Protein AF-A0A0A3W8P9-F1 (afdb_monomer)

Nearest PDB structures (foldseek):
  8oo7-assembly1_D  TM=2.409E-01  e=1.577E-02  Thermochaetoides thermophila
  5d8e-assembly1_D  TM=5.565E-01  e=3.368E+00  Homo sapiens
  8etu-assembly1_U  TM=2.591E-01  e=8.897E-02  Saccharomyces cerevisiae S288C
  4bb2-assembly1_A  TM=4.548E-01  e=3.568E+00  Homo sapiens
  5n9d-assembly1_A  TM=1.830E-01  e=2.987E-01  Drosophila melanogaster

Mean predicted aligned error: 12.48 Å

Radius of gyration: 24.6 Å; Cα contacts (8 Å, |Δi|>4): 513; chains: 1; bounding box: 68×41×66 Å

Foldseek 3Di:
DPVLVLLLQFWAFAFPCVPLVVVVLVVQLVVQLVVVLVCVVVVNNHVHSVVCSVVSSVCSSVVSQVVQQDPQFRGHDDLVCSCPTGDVLVNVLSVVVQKDKFKWFFADKDWDDPDPVGDTWIWTFIDTPPDPDTDIATGDQQSQQCLDPDLAREAEDDDPVAHGFIKMFIARPRRRYTSYMATDDPLQADPQLQQLPPPPDRSYGYGPYGHHPVVSQLVQWDWWKWADDPPDPWIWIWTAGLQGDIDTHIPNGHPVVSVCVSCVVFFQPVQVVVCVVDVPDRMTTGGDNPPPPVVVVVLVVVLVVLVVCCVVVVDVVSVVVSVVSVVVVVVVSVSSNDDSDDDDPPPPPD

Sequence (350 aa):
MNIKKQIFAYAPQPIIHPWKALAFILMCSVLVFMIGSLLAWQGILFQSFETSWRYLLVSSPFLVIALFGDKAQRLKFPVLLQKYLIDPKLAMDLKEQALRSSDAIILDYRHIRAHWWQGKQQQLLLKLHEHEDAKWFNIDLNQVFNNTVFLTSLHVKLNQAIIGQHIWVHYLARSRTIVQLYAQDHFDDFHQMKDYFSMPYTGHLVFHQIPTQLMLDIPYLSEIQAIREQDQKGYLLKLKTSYGKTYSISSLARHFDKLELALSGLIDFIAYRNFKQHPEIQQARISKQHPKRIPRLLLGLTIFGTLVAAILFQDWIFFYLGFVLIYLLIRNIRHYKTSPFIEDADLHSI

pLDDT: mean 73.56, std 12.72, range [26.98, 94.19]

Solvent-accessible surface area (backbone atoms only — not comparable to full-atom values): 19323 Å² total; per-residue (Å²): 122,65,64,70,60,52,49,61,67,18,44,76,66,64,71,73,40,64,68,61,53,49,54,49,50,52,53,50,16,52,50,48,31,53,52,50,50,54,38,18,69,69,52,75,75,34,95,51,47,91,82,39,50,68,56,41,61,62,43,19,49,54,53,46,48,59,74,29,45,30,99,88,69,60,52,57,76,59,79,86,58,37,68,79,30,37,49,66,49,46,45,46,26,67,72,69,60,41,67,44,74,47,53,30,34,30,71,44,74,51,75,46,60,94,44,92,92,51,68,76,39,41,33,40,29,32,35,37,78,93,38,96,63,67,43,77,27,39,40,39,54,54,48,46,45,56,76,52,96,52,77,46,43,40,37,55,51,94,52,78,71,37,44,74,39,53,26,41,38,34,30,27,68,80,54,30,34,40,34,39,72,29,23,59,79,56,78,51,58,31,72,78,40,56,49,72,66,78,46,91,84,70,37,53,42,65,33,58,44,69,53,34,57,66,64,76,38,57,88,43,53,66,44,35,31,43,33,52,46,92,89,51,100,51,33,31,40,40,39,29,32,52,52,68,55,74,46,81,33,51,62,79,25,45,47,37,69,35,46,54,58,66,40,50,89,49,38,30,62,67,54,43,50,52,44,72,73,35,82,86,52,53,64,44,75,21,39,45,85,56,88,66,50,56,64,51,48,52,50,50,50,48,37,50,51,29,46,53,47,17,67,76,66,73,38,66,68,33,45,52,52,26,52,51,51,52,51,51,50,54,51,50,57,51,50,52,48,37,70,93,64,90,76,65,86,74,77,75,78,120

Secondary structure (DSSP, 8-state):
--HHHHHHHHS----S-HHHHHHHHHHHHHHHHHHHHHHHHTTSS-S-HHHHHHHHHHHHHHHHHHHHEETTTEE---HHHHTTTS-HHHHHHHHHT-EEEEEEEEEEEEEE-SSTTSPPEEEEEEEETT-SS-EEEEE-HHHHH---SSS-EEEE--SGGGTT-EEEEEEETTTTEEEEEEE---TTB-GGGGGGGS-SSSSEEEESSPPBHHHHHGGGEEEEEEEE-SSSSSEEEEEEETTS-EEEEETTSBTHHHHHHHHTTTB-HHHHHHHHH-TT-SEEE-B-S-TTHHHHHHHHHHHHHHHHHHHHH--HHHHHHHHHHHHHHHHHHHHHHS-SS---TTTT--

Structure (mmCIF, N/CA/C/O backbone):
data_AF-A0A0A3W8P9-F1
#
_entry.id   AF-A0A0A3W8P9-F1
#
loop_
_atom_site.group_PDB
_atom_site.id
_atom_site.type_symbol
_atom_site.label_atom_id
_atom_site.label_alt_id
_atom_site.label_comp_id
_atom_site.label_asym_id
_atom_site.label_entity_id
_atom_site.label_seq_id
_atom_site.pdbx_PDB_ins_code
_atom_site.Cartn_x
_atom_site.Cartn_y
_atom_site.Cartn_z
_atom_site.occupancy
_atom_site.B_iso_or_equiv
_atom_site.auth_seq_id
_atom_site.auth_comp_id
_atom_site.auth_asym_id
_atom_site.auth_atom_id
_atom_site.pdbx_PDB_model_num
ATOM 1 N N . MET A 1 1 ? -1.273 16.490 -3.106 1.00 47.31 1 MET A N 1
ATOM 2 C CA . MET A 1 1 ? -0.291 16.083 -4.147 1.00 47.31 1 MET A CA 1
ATOM 3 C C . MET A 1 1 ? -0.995 16.192 -5.496 1.00 47.31 1 MET A C 1
ATOM 5 O O . MET A 1 1 ? -2.203 16.049 -5.507 1.00 47.31 1 MET A O 1
ATOM 9 N N . ASN A 1 2 ? -0.323 16.510 -6.610 1.00 60.97 2 ASN A N 1
ATOM 10 C CA . ASN A 1 2 ? -1.020 16.597 -7.905 1.00 60.97 2 ASN A CA 1
ATOM 11 C C . ASN A 1 2 ? -1.530 15.195 -8.288 1.00 60.97 2 ASN A C 1
ATOM 13 O O . ASN A 1 2 ? -0.707 14.284 -8.379 1.00 60.97 2 ASN A O 1
ATOM 17 N N . ILE A 1 3 ? -2.840 15.033 -8.506 1.00 63.09 3 ILE A N 1
ATOM 18 C CA . ILE A 1 3 ? -3.511 13.769 -8.870 1.00 63.09 3 ILE A CA 1
ATOM 19 C C . ILE A 1 3 ? -2.774 13.063 -10.020 1.00 63.09 3 ILE A C 1
ATOM 21 O O . ILE A 1 3 ? -2.587 11.850 -9.997 1.00 63.09 3 ILE A O 1
ATOM 25 N N . LYS A 1 4 ? -2.207 13.825 -10.969 1.00 62.47 4 LYS A N 1
ATOM 26 C CA . LYS A 1 4 ? -1.376 13.284 -12.061 1.00 62.47 4 LYS A CA 1
ATOM 27 C C . LYS A 1 4 ? -0.180 12.464 -11.568 1.00 62.47 4 LYS A C 1
ATOM 29 O O . LYS A 1 4 ? 0.141 11.441 -12.161 1.00 62.47 4 LYS A O 1
ATOM 34 N N . LYS A 1 5 ? 0.485 12.896 -10.491 1.00 63.16 5 LYS A N 1
ATOM 35 C CA . LYS A 1 5 ? 1.620 12.170 -9.895 1.00 63.16 5 LYS A CA 1
ATOM 36 C C . LYS A 1 5 ? 1.170 10.893 -9.184 1.00 63.16 5 LYS A C 1
ATOM 38 O O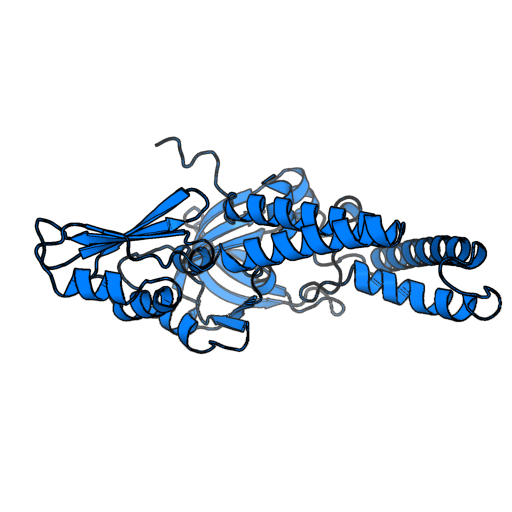 . LYS A 1 5 ? 1.915 9.925 -9.217 1.00 63.16 5 LYS A O 1
ATOM 43 N N . GLN A 1 6 ? -0.016 10.894 -8.571 1.00 62.62 6 GLN A N 1
ATOM 44 C CA . GLN A 1 6 ? -0.601 9.710 -7.932 1.00 62.62 6 GLN A CA 1
ATOM 45 C C . GLN A 1 6 ? -1.003 8.674 -8.981 1.00 62.62 6 GLN A C 1
ATOM 47 O O . GLN A 1 6 ? -0.485 7.566 -8.959 1.00 62.62 6 GLN A O 1
ATOM 52 N N . ILE A 1 7 ? -1.802 9.056 -9.982 1.00 62.28 7 ILE A N 1
ATOM 53 C CA . ILE A 1 7 ? -2.211 8.140 -11.059 1.00 62.28 7 ILE A CA 1
ATOM 54 C C . ILE A 1 7 ? -0.985 7.518 -11.746 1.00 62.28 7 ILE A C 1
ATOM 56 O O . ILE A 1 7 ? -0.933 6.315 -11.986 1.00 62.28 7 ILE A O 1
ATOM 60 N N . PHE A 1 8 ? 0.043 8.326 -12.001 1.00 62.12 8 PHE A N 1
ATOM 61 C CA . PHE A 1 8 ? 1.304 7.857 -12.566 1.00 62.12 8 PHE A CA 1
ATOM 62 C C . PHE A 1 8 ? 2.092 6.911 -11.648 1.00 62.12 8 PHE A C 1
ATOM 64 O O . PHE A 1 8 ? 2.804 6.024 -12.121 1.00 62.12 8 PHE A O 1
ATOM 71 N N . ALA A 1 9 ? 2.029 7.122 -10.334 1.00 60.91 9 ALA A N 1
ATOM 72 C CA . ALA A 1 9 ? 2.703 6.257 -9.382 1.00 60.91 9 ALA A CA 1
ATOM 73 C C . ALA A 1 9 ? 2.093 4.849 -9.391 1.00 60.91 9 ALA A C 1
ATOM 75 O O . ALA A 1 9 ? 2.871 3.895 -9.356 1.00 60.91 9 ALA A O 1
ATOM 76 N N . TYR A 1 10 ? 0.762 4.746 -9.513 1.00 58.06 10 TYR A N 1
ATOM 77 C CA . TYR A 1 10 ? 0.018 3.501 -9.288 1.00 58.06 10 TYR A CA 1
ATOM 78 C C . TYR A 1 10 ? -0.439 2.751 -10.542 1.00 58.06 10 TYR A C 1
ATOM 80 O O . TYR A 1 10 ? -0.758 1.570 -10.447 1.00 58.06 10 TYR A O 1
ATOM 88 N N . ALA A 1 11 ? -0.495 3.392 -11.712 1.00 61.09 11 ALA A N 1
ATOM 89 C CA . ALA A 1 11 ? -0.947 2.707 -12.920 1.00 61.09 11 ALA A CA 1
ATOM 90 C C . ALA A 1 11 ? 0.125 1.724 -13.444 1.00 61.09 11 ALA A C 1
ATOM 92 O O . ALA A 1 11 ? 1.247 2.165 -13.725 1.00 61.09 11 ALA A O 1
ATOM 93 N N . PRO A 1 12 ? -0.194 0.428 -13.656 1.00 59.34 12 PRO A N 1
ATOM 94 C CA . PRO A 1 12 ? 0.659 -0.485 -14.407 1.00 59.34 12 PRO A CA 1
ATOM 95 C C . PRO A 1 12 ? 0.911 0.027 -15.827 1.00 59.34 12 PRO A C 1
ATOM 97 O O . PRO A 1 12 ? -0.021 0.399 -16.536 1.00 59.34 12 PRO A O 1
ATOM 100 N N . GLN A 1 13 ? 2.172 0.023 -16.259 1.00 64.44 13 GLN A N 1
ATOM 101 C CA . GLN A 1 13 ? 2.595 0.555 -17.558 1.00 64.44 13 GLN A CA 1
ATOM 102 C C . GLN A 1 13 ? 3.246 -0.527 -18.423 1.00 64.44 13 GLN A C 1
ATOM 104 O O . GLN A 1 13 ? 4.470 -0.560 -18.571 1.00 64.44 13 GLN A O 1
ATOM 109 N N . PRO A 1 14 ? 2.457 -1.450 -18.996 1.00 62.50 14 PRO A N 1
ATOM 110 C CA . PRO A 1 14 ? 3.012 -2.478 -19.858 1.00 62.50 14 PRO A CA 1
ATOM 111 C C . PRO A 1 14 ? 3.614 -1.838 -21.117 1.00 62.50 14 PRO A C 1
ATOM 113 O O . PRO A 1 14 ? 2.939 -1.128 -21.863 1.00 62.50 14 PRO A O 1
ATOM 116 N N . ILE A 1 15 ? 4.897 -2.108 -21.363 1.00 63.94 15 ILE A N 1
ATOM 117 C CA . ILE A 1 15 ? 5.590 -1.661 -22.576 1.00 63.94 15 ILE A CA 1
ATOM 118 C C . ILE A 1 15 ? 5.040 -2.450 -23.763 1.00 63.94 15 ILE A C 1
ATOM 120 O O . ILE A 1 15 ? 5.201 -3.674 -23.836 1.00 63.94 15 ILE A O 1
ATOM 124 N N . ILE A 1 16 ? 4.419 -1.750 -24.709 1.00 65.69 16 ILE A N 1
ATOM 125 C CA . ILE A 1 16 ? 3.865 -2.363 -25.926 1.00 65.69 16 ILE A CA 1
ATOM 126 C C . ILE A 1 16 ? 4.924 -2.461 -27.025 1.00 65.69 16 ILE A C 1
ATOM 128 O O . ILE A 1 16 ? 4.938 -3.416 -27.796 1.00 65.69 16 ILE A O 1
ATOM 132 N N . HIS A 1 17 ? 5.854 -1.504 -27.071 1.00 71.06 17 HIS A N 1
ATOM 133 C CA . HIS A 1 17 ? 6.870 -1.413 -28.118 1.00 71.06 17 HIS A CA 1
ATOM 134 C C . HIS A 1 17 ? 8.284 -1.656 -27.560 1.00 71.06 17 HIS A C 1
ATOM 136 O O . HIS A 1 17 ? 9.005 -0.690 -27.291 1.00 71.06 17 HIS A O 1
ATOM 142 N N . PRO A 1 18 ? 8.719 -2.923 -27.404 1.00 70.06 18 PRO A N 1
ATOM 143 C CA . PRO A 1 18 ? 10.019 -3.249 -26.813 1.00 70.06 18 PRO A CA 1
ATOM 144 C C . PRO A 1 18 ? 11.192 -2.662 -27.611 1.00 70.06 18 PRO A C 1
ATOM 146 O O . PRO A 1 18 ? 12.159 -2.197 -27.019 1.00 70.06 18 PRO A O 1
ATOM 149 N N . TRP A 1 19 ? 11.080 -2.585 -28.940 1.00 74.50 19 TRP A N 1
ATOM 150 C CA . TRP A 1 19 ? 12.116 -2.011 -29.806 1.00 74.50 19 TRP A CA 1
ATOM 151 C C . TRP A 1 19 ? 12.308 -0.505 -29.607 1.00 74.50 19 TRP A C 1
ATOM 153 O O . TRP A 1 19 ? 13.438 -0.024 -29.574 1.00 74.50 19 TRP A O 1
ATOM 163 N N . LYS A 1 20 ? 11.215 0.243 -29.407 1.00 76.44 20 LYS A N 1
ATOM 164 C CA . LYS A 1 20 ? 11.286 1.678 -29.090 1.00 76.44 20 LYS A CA 1
ATOM 165 C C . LYS A 1 20 ? 11.880 1.903 -27.698 1.00 76.44 20 LYS A C 1
ATOM 167 O O . LYS A 1 20 ? 12.681 2.814 -27.519 1.00 76.44 20 LYS A O 1
ATOM 172 N N . ALA A 1 21 ? 11.527 1.051 -26.733 1.00 73.12 21 ALA A N 1
ATOM 173 C CA . ALA A 1 21 ? 12.109 1.089 -25.394 1.00 73.12 21 ALA A CA 1
ATOM 174 C C . ALA A 1 21 ? 13.617 0.779 -25.423 1.00 73.12 21 ALA A C 1
ATOM 176 O O . ALA A 1 21 ? 14.392 1.472 -24.770 1.00 73.12 21 ALA A O 1
ATOM 177 N N . LEU A 1 22 ? 14.045 -0.198 -26.230 1.00 78.19 22 LEU A N 1
ATOM 178 C CA . LEU A 1 22 ? 15.455 -0.541 -26.422 1.00 78.19 22 LEU A CA 1
ATOM 179 C C . LEU A 1 22 ? 16.242 0.615 -27.054 1.00 78.19 22 LEU A C 1
ATOM 181 O O . LEU A 1 22 ? 17.294 0.985 -26.541 1.00 78.19 22 LEU A O 1
ATOM 185 N N . ALA A 1 23 ? 15.719 1.218 -28.126 1.00 81.75 23 ALA A N 1
ATOM 186 C CA . ALA A 1 23 ? 16.342 2.372 -28.775 1.00 81.75 23 ALA A CA 1
ATOM 187 C C . ALA A 1 23 ? 16.506 3.553 -27.804 1.00 81.75 23 ALA A C 1
ATOM 189 O O . ALA A 1 23 ? 17.539 4.221 -27.799 1.00 81.75 23 ALA A O 1
ATOM 190 N N . PHE A 1 24 ? 15.513 3.776 -26.941 1.00 79.94 24 PHE A N 1
ATOM 191 C CA . PHE A 1 24 ? 15.586 4.799 -25.906 1.00 79.94 24 PHE A CA 1
ATOM 192 C C . PHE A 1 24 ? 16.644 4.484 -24.838 1.00 79.94 24 PHE A C 1
ATOM 194 O O . PHE A 1 24 ? 17.444 5.354 -24.502 1.00 79.94 24 PHE A O 1
ATOM 201 N N . ILE A 1 25 ? 16.686 3.244 -24.336 1.00 78.62 25 ILE A N 1
ATOM 202 C CA . ILE A 1 25 ? 17.715 2.811 -23.380 1.00 78.62 25 ILE A CA 1
ATOM 203 C C . ILE A 1 25 ? 19.103 3.033 -23.980 1.00 78.62 25 ILE A C 1
ATOM 205 O O . ILE A 1 25 ? 19.933 3.657 -23.332 1.00 78.62 25 ILE A O 1
ATOM 209 N N . LEU A 1 26 ? 19.322 2.618 -25.231 1.00 82.44 26 LEU A N 1
ATOM 210 C CA . LEU A 1 26 ? 20.588 2.822 -25.937 1.00 82.44 26 LEU A CA 1
ATOM 211 C C . LEU A 1 26 ? 20.953 4.307 -26.051 1.00 82.44 26 LEU A C 1
ATOM 213 O O . LEU A 1 26 ? 22.086 4.676 -25.754 1.00 82.44 26 LEU A O 1
ATOM 217 N N . MET A 1 27 ? 19.997 5.169 -26.410 1.00 83.88 27 MET A N 1
ATOM 218 C CA . MET A 1 27 ? 20.216 6.617 -26.470 1.00 83.88 27 MET A CA 1
ATOM 219 C C . MET A 1 27 ? 20.639 7.182 -25.104 1.00 83.88 27 MET A C 1
ATOM 221 O O . MET A 1 27 ? 21.603 7.943 -25.016 1.00 83.88 27 MET A O 1
ATOM 225 N N . CYS A 1 28 ? 19.962 6.784 -24.025 1.00 77.31 28 CYS A N 1
ATOM 226 C CA . CYS A 1 28 ? 20.340 7.177 -22.670 1.00 77.31 28 CYS A CA 1
ATOM 227 C C . CYS A 1 28 ? 21.705 6.620 -22.258 1.00 77.31 28 CYS A C 1
ATOM 229 O O . CYS A 1 28 ? 22.456 7.321 -21.586 1.00 77.31 28 CYS A O 1
ATOM 231 N N . SER A 1 29 ? 22.050 5.394 -22.657 1.00 78.94 29 SER A N 1
ATOM 232 C CA . SER A 1 29 ? 23.354 4.793 -22.360 1.00 78.94 29 SER A CA 1
ATOM 233 C C . SER A 1 29 ? 24.477 5.564 -23.033 1.00 78.94 29 SER A C 1
ATOM 235 O O . SER A 1 29 ? 25.466 5.873 -22.377 1.00 78.94 29 SER A O 1
ATOM 237 N N . VAL A 1 30 ? 24.287 5.971 -24.291 1.00 84.00 30 VAL A N 1
ATOM 238 C CA . VAL A 1 30 ? 25.228 6.847 -25.001 1.00 84.00 30 VAL A CA 1
ATOM 239 C C . VAL A 1 30 ? 25.374 8.185 -24.275 1.00 84.00 30 VAL A C 1
ATOM 241 O O . VAL A 1 30 ? 26.491 8.645 -24.068 1.00 84.00 30 VAL A O 1
ATOM 244 N N . LEU A 1 31 ? 24.277 8.793 -23.815 1.00 80.19 31 LEU A N 1
ATOM 245 C CA . LEU A 1 31 ? 24.334 10.052 -23.067 1.00 80.19 31 LEU A CA 1
ATOM 246 C C . LEU A 1 31 ? 25.097 9.910 -21.735 1.00 80.19 31 LEU A C 1
ATOM 248 O O . LEU A 1 31 ? 25.973 10.720 -21.439 1.00 80.19 31 LEU A O 1
ATOM 252 N N . VAL A 1 32 ? 24.802 8.870 -20.949 1.00 75.50 32 VAL A N 1
ATOM 253 C CA . VAL A 1 32 ? 25.505 8.572 -19.687 1.00 75.50 32 VAL A CA 1
ATOM 254 C C . VAL A 1 32 ? 26.985 8.297 -19.944 1.00 75.50 32 VAL A C 1
ATOM 256 O O . VAL A 1 32 ? 27.833 8.786 -19.201 1.00 75.50 32 VAL A O 1
ATOM 259 N N . PHE A 1 33 ? 27.306 7.574 -21.016 1.00 79.38 33 PHE A N 1
ATOM 260 C CA . PHE A 1 33 ? 28.679 7.329 -21.439 1.00 79.38 33 PHE A CA 1
ATOM 261 C C . PHE A 1 33 ? 29.415 8.627 -21.798 1.00 79.38 33 PHE A C 1
ATOM 263 O O . PHE A 1 33 ? 30.539 8.827 -21.344 1.00 79.38 33 PHE A O 1
ATOM 270 N N . MET A 1 34 ? 28.785 9.534 -22.552 1.00 78.12 34 MET A N 1
ATOM 271 C CA . MET A 1 34 ? 29.373 10.829 -22.917 1.00 78.12 34 MET A CA 1
ATOM 272 C C . MET A 1 34 ? 29.641 11.698 -21.682 1.00 78.12 34 MET A C 1
ATOM 274 O O . MET A 1 34 ? 30.733 12.244 -21.537 1.00 78.12 34 MET A O 1
ATOM 278 N N . ILE A 1 35 ? 28.680 11.779 -20.755 1.00 76.50 35 ILE A N 1
ATOM 279 C CA . ILE A 1 35 ? 28.832 12.529 -19.498 1.00 76.50 35 ILE A CA 1
ATOM 280 C C . ILE A 1 35 ? 29.930 11.909 -18.626 1.00 76.50 35 ILE A C 1
ATOM 282 O O . ILE A 1 35 ? 30.805 12.619 -18.136 1.00 76.50 35 ILE A O 1
ATOM 286 N N . GLY A 1 36 ? 29.918 10.584 -18.460 1.00 73.38 36 GLY A N 1
ATOM 287 C CA . GLY A 1 36 ? 30.931 9.864 -17.690 1.00 73.38 36 GLY A CA 1
ATOM 288 C C . GLY A 1 36 ? 32.331 10.009 -18.285 1.00 73.38 36 GLY A C 1
ATOM 289 O O . GLY A 1 36 ? 33.293 10.177 -17.543 1.00 73.38 36 GLY A O 1
ATOM 290 N N . SER A 1 37 ? 32.443 10.032 -19.615 1.00 77.12 37 SER A N 1
ATOM 291 C CA . SER A 1 37 ? 33.703 10.277 -20.324 1.00 77.12 37 SER A CA 1
ATOM 292 C C . SER A 1 37 ? 34.222 11.696 -20.094 1.00 77.12 37 SER A C 1
ATOM 294 O O . SER A 1 37 ? 35.405 11.876 -19.828 1.00 77.12 37 SER A O 1
ATOM 296 N N . LEU A 1 38 ? 33.339 12.698 -20.119 1.00 77.56 38 LEU A N 1
ATOM 297 C CA . LEU A 1 38 ? 33.697 14.094 -19.860 1.00 77.56 38 LEU A CA 1
ATOM 298 C C . LEU A 1 38 ? 34.152 14.315 -18.406 1.00 77.56 38 LEU A C 1
ATOM 300 O O . LEU A 1 38 ? 35.138 15.004 -18.161 1.00 77.56 38 LEU A O 1
ATOM 304 N N . LEU A 1 39 ? 33.488 13.673 -17.444 1.00 71.75 39 LEU A N 1
ATOM 305 C CA . LEU A 1 39 ? 33.869 13.698 -16.026 1.00 71.75 39 LEU A CA 1
ATOM 306 C C . LEU A 1 39 ? 35.168 12.922 -15.742 1.00 71.75 39 LEU A C 1
ATOM 308 O O . LEU A 1 39 ? 35.955 13.323 -14.885 1.00 71.75 39 LEU A O 1
ATOM 312 N N . ALA A 1 40 ? 35.410 11.821 -16.455 1.00 71.06 40 ALA A N 1
ATOM 313 C CA . ALA A 1 40 ? 36.659 11.066 -16.374 1.00 71.06 40 ALA A CA 1
ATOM 314 C C . ALA A 1 40 ? 37.834 11.836 -16.995 1.00 71.06 40 ALA A C 1
ATOM 316 O O . ALA A 1 40 ? 38.929 11.818 -16.443 1.00 71.06 40 ALA A O 1
ATOM 317 N N . TRP A 1 41 ? 37.600 12.565 -18.090 1.00 73.81 41 TRP A N 1
ATOM 318 C CA . TRP A 1 41 ? 38.587 13.464 -18.695 1.00 73.81 41 TRP A CA 1
ATOM 319 C C . TRP A 1 41 ? 38.999 14.603 -17.752 1.00 73.81 41 TRP A C 1
ATOM 321 O O . TRP A 1 41 ? 40.163 14.983 -17.707 1.00 73.81 41 TRP A O 1
ATOM 331 N N . GLN A 1 42 ? 38.060 15.121 -16.955 1.00 74.19 42 GLN A N 1
ATOM 332 C CA . GLN A 1 42 ? 38.329 16.138 -15.930 1.00 74.19 42 GLN A CA 1
ATOM 333 C C . GLN A 1 42 ? 38.974 15.575 -14.648 1.00 74.19 42 GLN A C 1
ATOM 335 O O . GLN A 1 42 ? 39.188 16.325 -13.699 1.00 74.19 42 GLN A O 1
ATOM 340 N N . GLY A 1 43 ? 39.266 14.270 -14.587 1.00 64.75 43 GLY A N 1
ATOM 341 C CA . GLY A 1 43 ? 39.884 13.624 -13.423 1.00 64.75 43 GLY A CA 1
ATOM 342 C C . GLY A 1 43 ? 38.963 13.471 -12.206 1.00 64.75 43 GLY A C 1
ATOM 343 O O . GLY A 1 43 ? 39.432 13.122 -11.128 1.00 64.75 43 GLY A O 1
ATOM 344 N N . ILE A 1 44 ? 37.657 13.720 -12.360 1.00 65.62 44 ILE A N 1
ATOM 345 C CA . ILE A 1 44 ? 36.673 13.698 -11.263 1.00 65.62 44 ILE A CA 1
ATOM 346 C C . ILE A 1 44 ? 36.241 12.262 -10.933 1.00 65.62 44 ILE A C 1
ATOM 348 O O . ILE A 1 44 ? 36.044 11.924 -9.770 1.00 65.62 44 ILE A O 1
ATOM 352 N N . LEU A 1 45 ? 36.068 11.415 -11.957 1.00 57.91 45 LEU A N 1
ATOM 353 C CA . LEU A 1 45 ? 35.594 10.029 -11.797 1.00 57.91 45 LEU A CA 1
ATOM 354 C C . LEU A 1 45 ? 36.722 8.991 -11.732 1.00 57.91 45 LEU A C 1
ATOM 356 O O . LEU A 1 45 ? 36.605 8.018 -10.991 1.00 57.91 45 LEU A O 1
ATOM 360 N N . PHE A 1 46 ? 37.791 9.168 -12.514 1.00 63.53 46 PHE A N 1
ATOM 361 C CA . PHE A 1 46 ? 38.906 8.221 -12.614 1.00 63.53 46 PHE A CA 1
ATOM 362 C C . PHE A 1 46 ? 40.226 8.970 -12.826 1.00 63.53 46 PHE A C 1
ATOM 364 O O . PHE A 1 46 ? 40.240 10.024 -13.454 1.00 63.53 46 PHE A O 1
ATOM 371 N N . GLN A 1 47 ? 41.339 8.398 -12.353 1.00 58.84 47 GLN A N 1
ATOM 372 C CA . GLN A 1 47 ? 42.685 8.973 -12.520 1.00 58.84 47 GLN A CA 1
ATOM 373 C C . GLN A 1 47 ? 43.212 8.907 -13.966 1.00 58.84 47 GLN A C 1
ATOM 375 O O . GLN A 1 47 ? 44.102 9.673 -14.319 1.00 58.84 47 GLN A O 1
ATOM 380 N N . SER A 1 48 ? 42.685 8.010 -14.811 1.00 62.00 48 SER A N 1
ATOM 381 C CA . SER A 1 48 ? 43.015 7.958 -16.241 1.00 62.00 48 SER A CA 1
ATOM 382 C C . SER A 1 48 ? 41.846 7.435 -17.078 1.00 62.00 48 SER A C 1
ATOM 384 O O . SER A 1 48 ? 41.211 6.426 -16.749 1.00 62.00 48 SER A O 1
ATOM 386 N N . PHE A 1 49 ? 41.565 8.131 -18.181 1.00 63.06 49 PHE A N 1
ATOM 387 C CA . PHE A 1 49 ? 40.505 7.792 -19.129 1.00 63.06 49 PHE A CA 1
ATOM 388 C C . PHE A 1 49 ? 40.853 6.566 -19.994 1.00 63.06 49 PHE A C 1
ATOM 390 O O . PHE A 1 49 ? 39.981 5.735 -20.261 1.00 63.06 49 PHE A O 1
ATOM 397 N N . GLU A 1 50 ? 42.125 6.405 -20.379 1.00 68.81 50 GLU A N 1
ATOM 398 C CA . GLU A 1 50 ? 42.580 5.343 -21.294 1.00 68.81 50 GLU A CA 1
ATOM 399 C C . GLU A 1 50 ? 42.340 3.930 -20.749 1.00 68.81 50 GLU A C 1
ATOM 401 O O . GLU A 1 50 ? 42.019 3.011 -21.504 1.00 68.81 50 GLU A O 1
ATOM 406 N N . THR A 1 51 ? 42.423 3.755 -19.431 1.00 65.31 51 THR A N 1
ATOM 407 C CA . THR A 1 51 ? 42.171 2.474 -18.757 1.00 65.31 51 THR A CA 1
ATOM 408 C C . THR A 1 51 ? 40.699 2.256 -18.396 1.00 65.31 51 THR A C 1
ATOM 410 O O . THR A 1 51 ? 40.282 1.116 -18.185 1.00 65.31 51 THR A O 1
ATOM 413 N N . SER A 1 52 ? 39.885 3.317 -18.373 1.00 66.88 52 SER A N 1
ATOM 414 C CA . SER A 1 52 ? 38.545 3.303 -17.762 1.00 66.88 52 SER A CA 1
ATOM 415 C C . SER A 1 52 ? 37.390 3.386 -18.770 1.00 66.88 52 SER A C 1
ATOM 417 O O . SER A 1 52 ? 36.251 3.059 -18.429 1.00 66.88 52 SER A O 1
ATOM 419 N N . TRP A 1 53 ? 37.645 3.765 -20.029 1.00 72.38 53 TRP A N 1
ATOM 420 C CA . TRP A 1 53 ? 36.585 3.946 -21.035 1.00 72.38 53 TRP A CA 1
ATOM 421 C C . TRP A 1 53 ? 35.808 2.656 -21.346 1.00 72.38 53 TRP A C 1
ATOM 423 O O . TRP A 1 53 ? 34.593 2.702 -21.536 1.00 72.38 53 TRP A O 1
ATOM 433 N N . ARG A 1 54 ? 36.472 1.488 -21.340 1.00 74.88 54 ARG A N 1
ATOM 434 C CA . ARG A 1 54 ? 35.813 0.181 -21.546 1.00 74.88 54 ARG A CA 1
ATOM 435 C C . ARG A 1 54 ? 34.831 -0.128 -20.415 1.00 74.88 54 ARG A C 1
ATOM 437 O O . ARG A 1 54 ? 33.729 -0.606 -20.670 1.00 74.88 54 ARG A O 1
ATOM 444 N N . TYR A 1 55 ? 35.206 0.203 -19.179 1.00 68.38 55 TYR A N 1
ATOM 445 C CA . TYR A 1 55 ? 34.337 0.068 -18.011 1.00 68.38 55 TYR A CA 1
ATOM 446 C C . TYR A 1 55 ? 33.153 1.035 -18.070 1.00 68.38 55 TYR A C 1
ATOM 448 O O . TYR A 1 55 ? 32.031 0.626 -17.787 1.00 68.38 55 TYR A O 1
ATOM 456 N N . LEU A 1 56 ? 33.358 2.287 -18.493 1.00 69.00 56 LEU A N 1
ATOM 457 C CA . LEU A 1 56 ? 32.276 3.255 -18.722 1.00 69.00 56 LEU A CA 1
ATOM 458 C C . LEU A 1 56 ? 31.304 2.791 -19.816 1.00 69.00 56 LEU A C 1
ATOM 460 O O . LEU A 1 56 ? 30.089 2.880 -19.645 1.00 69.00 56 LEU A O 1
ATOM 464 N N . LEU A 1 57 ? 31.824 2.244 -20.916 1.00 75.00 57 LEU A N 1
ATOM 465 C CA . LEU A 1 57 ? 31.014 1.743 -22.024 1.00 75.00 57 LEU A CA 1
ATOM 466 C C . LEU A 1 57 ? 30.126 0.575 -21.583 1.00 75.00 57 LEU A C 1
ATOM 468 O O . LEU A 1 57 ? 28.925 0.596 -21.840 1.00 75.00 57 LEU A O 1
ATOM 472 N N . VAL A 1 58 ? 30.688 -0.393 -20.855 1.00 72.50 58 VAL A N 1
ATOM 473 C CA . VAL A 1 58 ? 29.936 -1.552 -20.349 1.00 72.50 58 VAL A CA 1
ATOM 474 C C . VAL A 1 58 ? 28.983 -1.160 -19.221 1.00 72.50 58 VAL A C 1
ATOM 476 O O . VAL A 1 58 ? 27.854 -1.633 -19.201 1.00 72.50 58 VAL A O 1
ATOM 479 N N . SER A 1 59 ? 29.388 -0.286 -18.296 1.00 67.62 59 SER A N 1
ATOM 480 C CA . SER A 1 59 ? 28.554 0.108 -17.150 1.00 67.62 59 SER A CA 1
ATOM 481 C C . SER A 1 59 ? 27.402 1.043 -17.523 1.00 67.62 59 SER A C 1
ATOM 483 O O . SER A 1 59 ? 26.360 0.987 -16.873 1.00 67.62 59 SER A O 1
ATOM 485 N N . SER A 1 60 ? 27.525 1.848 -18.584 1.00 69.69 60 SER A N 1
ATOM 486 C CA . SER A 1 60 ? 26.489 2.805 -19.004 1.00 69.69 60 SER A CA 1
ATOM 487 C C . SER A 1 60 ? 25.097 2.191 -19.266 1.00 69.69 60 SER A C 1
ATOM 489 O O . SER A 1 60 ? 24.122 2.730 -18.731 1.00 69.69 60 SER A O 1
ATOM 491 N N . PRO A 1 61 ? 24.924 1.056 -19.981 1.00 71.69 61 PRO A N 1
ATOM 492 C CA . PRO A 1 61 ? 23.624 0.397 -20.093 1.00 71.69 61 PRO A CA 1
ATOM 493 C C . PRO A 1 61 ? 23.120 -0.166 -18.768 1.00 71.69 61 PRO A C 1
ATOM 495 O O . PRO A 1 61 ? 21.933 -0.028 -18.482 1.00 71.69 61 PRO A O 1
ATOM 498 N N . PHE A 1 62 ? 23.986 -0.724 -17.918 1.00 69.81 62 PHE A N 1
ATOM 499 C CA . PHE A 1 62 ? 23.565 -1.209 -16.598 1.00 69.81 62 PHE A CA 1
ATOM 500 C C . PHE A 1 62 ? 23.091 -0.073 -15.693 1.00 69.81 62 PHE A C 1
ATOM 502 O O . PHE A 1 62 ? 22.097 -0.230 -14.992 1.00 69.81 62 PHE A O 1
ATOM 509 N N . LEU A 1 63 ? 23.750 1.085 -15.747 1.00 67.44 63 LEU A N 1
ATOM 510 C CA . LEU A 1 63 ? 23.391 2.271 -14.971 1.00 67.44 63 LEU A CA 1
ATOM 511 C C . LEU A 1 63 ? 22.039 2.832 -15.430 1.00 67.44 63 LEU A C 1
ATOM 513 O O . LEU A 1 63 ? 21.181 3.144 -14.611 1.00 67.44 63 LEU A O 1
ATOM 517 N N . VAL A 1 64 ? 21.801 2.870 -16.742 1.00 70.31 64 VAL A N 1
ATOM 518 C CA . VAL A 1 64 ? 20.510 3.266 -17.323 1.00 70.31 64 VAL A CA 1
ATOM 519 C C . VAL A 1 64 ? 19.400 2.275 -16.967 1.00 70.31 64 VAL A C 1
ATOM 521 O O . VAL A 1 64 ? 18.316 2.692 -16.564 1.00 70.31 64 VAL A O 1
ATOM 524 N N . ILE A 1 65 ? 19.663 0.970 -17.051 1.00 69.94 65 ILE A N 1
ATOM 525 C CA . ILE A 1 65 ? 18.707 -0.067 -16.640 1.00 69.94 65 ILE A CA 1
ATOM 526 C C . ILE A 1 65 ? 18.435 0.012 -15.134 1.00 69.94 65 ILE A C 1
ATOM 528 O O . ILE A 1 65 ? 17.296 -0.172 -14.730 1.00 69.94 65 ILE A O 1
ATOM 532 N N . ALA A 1 66 ? 19.430 0.326 -14.304 1.00 62.69 66 ALA A N 1
ATOM 533 C CA . ALA A 1 66 ? 19.244 0.527 -12.869 1.00 62.69 66 ALA A CA 1
ATOM 534 C C . ALA A 1 66 ? 18.426 1.793 -12.560 1.00 62.69 66 ALA A C 1
ATOM 536 O O . ALA A 1 66 ? 17.569 1.764 -11.681 1.00 62.69 66 ALA A O 1
ATOM 537 N N . LEU A 1 67 ? 18.640 2.883 -13.305 1.00 65.12 67 LEU A N 1
ATOM 538 C CA . LEU A 1 67 ? 17.896 4.141 -13.162 1.00 65.12 67 LEU A CA 1
ATOM 539 C C . LEU A 1 67 ? 16.428 4.010 -13.571 1.00 65.12 67 LEU A C 1
ATOM 541 O O . LEU A 1 67 ? 15.559 4.622 -12.952 1.00 65.12 67 LEU A O 1
ATOM 545 N N . PHE A 1 68 ? 16.152 3.225 -14.612 1.00 63.84 68 PHE A N 1
ATOM 546 C CA . PHE A 1 68 ? 14.792 2.981 -15.087 1.00 63.84 68 PHE A CA 1
ATOM 547 C C . PHE A 1 68 ? 14.190 1.682 -14.551 1.00 63.84 68 PHE A C 1
ATOM 549 O O . PHE A 1 68 ? 13.033 1.402 -14.837 1.00 63.84 68 PHE A O 1
ATOM 556 N N . GLY A 1 69 ? 14.937 0.889 -13.787 1.00 54.78 69 GLY A N 1
ATOM 557 C CA . GLY A 1 69 ? 14.520 -0.420 -13.301 1.00 54.78 69 GLY A CA 1
ATOM 558 C C . GLY A 1 69 ? 13.455 -0.312 -12.216 1.00 54.78 69 GLY A C 1
ATOM 559 O O . GLY A 1 69 ? 13.658 0.342 -11.196 1.00 54.78 69 GLY A O 1
ATOM 560 N N . ASP A 1 70 ? 12.329 -0.996 -12.409 1.00 57.34 70 ASP A N 1
ATOM 561 C CA . ASP A 1 70 ? 11.272 -1.121 -11.401 1.00 57.34 70 ASP A CA 1
ATOM 562 C C . ASP A 1 70 ? 11.052 -2.608 -11.093 1.00 57.34 70 ASP A C 1
ATOM 564 O O . ASP A 1 70 ? 10.858 -3.419 -12.001 1.00 57.34 70 ASP A O 1
ATOM 568 N N . LYS A 1 71 ? 11.083 -2.984 -9.810 1.00 50.84 71 LYS A N 1
ATOM 569 C CA . LYS A 1 71 ? 10.915 -4.378 -9.368 1.00 50.84 71 LYS A CA 1
ATOM 570 C C . LYS A 1 71 ? 9.552 -4.970 -9.760 1.00 50.84 71 LYS A C 1
ATOM 572 O O . LYS A 1 71 ? 9.462 -6.185 -9.911 1.00 50.84 71 LYS A O 1
ATOM 577 N N . ALA A 1 72 ? 8.516 -4.146 -9.942 1.00 49.41 72 ALA A N 1
ATOM 578 C CA . ALA A 1 72 ? 7.169 -4.591 -10.308 1.00 49.41 72 ALA A CA 1
ATOM 579 C C . ALA A 1 72 ? 6.931 -4.595 -11.832 1.00 49.41 72 ALA A C 1
ATOM 581 O O . ALA A 1 72 ? 6.371 -5.547 -12.371 1.00 49.41 72 ALA A O 1
ATOM 582 N N . GLN A 1 73 ? 7.420 -3.576 -12.548 1.00 52.53 73 GLN A N 1
ATOM 583 C CA . GLN A 1 73 ? 7.174 -3.381 -13.991 1.00 52.53 73 GLN A CA 1
ATOM 584 C C . GLN A 1 73 ? 8.359 -3.732 -14.906 1.00 52.53 73 GLN A C 1
ATOM 586 O O . GLN A 1 73 ? 8.251 -3.617 -16.127 1.00 52.53 73 GLN A O 1
ATOM 591 N N . ARG A 1 74 ? 9.495 -4.159 -14.342 1.00 54.81 74 ARG A N 1
ATOM 592 C CA . ARG A 1 74 ? 10.821 -4.278 -14.981 1.00 54.81 74 ARG A CA 1
ATOM 593 C C . ARG A 1 74 ? 11.439 -2.930 -15.371 1.00 54.81 74 ARG A C 1
ATOM 595 O O . ARG A 1 74 ? 12.604 -2.723 -15.051 1.00 54.81 74 ARG A O 1
ATOM 602 N N . LEU A 1 75 ? 10.695 -2.011 -15.997 1.00 54.94 75 LEU A N 1
ATOM 603 C CA . LEU A 1 75 ? 11.173 -0.676 -16.393 1.00 54.94 75 LEU A CA 1
ATOM 604 C C . LEU A 1 75 ? 10.078 0.401 -16.248 1.00 54.94 75 LEU A C 1
ATOM 606 O O . LEU A 1 75 ? 8.993 0.241 -16.803 1.00 54.94 75 LEU A O 1
ATOM 610 N N . LYS A 1 76 ? 10.375 1.521 -15.575 1.00 59.22 76 LYS A N 1
ATOM 611 C CA . LYS A 1 76 ? 9.498 2.694 -15.415 1.00 59.22 76 LYS A CA 1
ATOM 612 C C . LYS A 1 76 ? 10.141 3.929 -16.049 1.00 59.22 76 LYS A C 1
ATOM 614 O O . LYS A 1 76 ? 11.079 4.515 -15.515 1.00 59.22 76 LYS A O 1
ATOM 619 N N . PHE A 1 77 ? 9.634 4.334 -17.211 1.00 62.00 77 PHE A N 1
ATOM 620 C CA . PHE A 1 77 ? 10.162 5.483 -17.958 1.00 62.00 77 PHE A CA 1
ATOM 621 C C . PHE A 1 77 ? 9.611 6.825 -17.439 1.00 62.00 77 PHE A C 1
ATOM 623 O O . PHE A 1 77 ? 8.590 6.841 -16.762 1.00 62.00 77 PHE A O 1
ATOM 630 N N . PRO A 1 78 ? 10.217 7.980 -17.759 1.00 60.06 78 PRO A N 1
ATOM 631 C CA . PRO A 1 78 ? 9.650 9.296 -17.448 1.00 60.06 78 PRO A CA 1
ATOM 632 C C . PRO A 1 78 ? 8.363 9.594 -18.243 1.00 60.06 78 PRO A C 1
ATOM 634 O O . PRO A 1 78 ? 8.248 9.210 -19.407 1.00 60.06 78 PRO A O 1
ATOM 637 N N . VAL A 1 79 ? 7.433 10.371 -17.662 1.00 57.38 79 VAL A N 1
ATOM 638 C CA . VAL A 1 79 ? 6.108 10.744 -18.233 1.00 57.38 79 VAL A CA 1
ATOM 639 C C . VAL A 1 79 ? 6.162 11.194 -19.699 1.00 57.38 79 VAL A C 1
ATOM 641 O O . VAL A 1 79 ? 5.273 10.876 -20.486 1.00 57.38 79 VAL A O 1
ATOM 644 N N . LEU A 1 80 ? 7.197 11.946 -20.077 1.00 58.84 80 LEU A N 1
ATOM 645 C CA . LEU A 1 80 ? 7.341 12.509 -21.423 1.00 58.84 80 LEU A CA 1
ATOM 646 C C . LEU A 1 80 ? 7.496 11.428 -22.504 1.00 58.84 80 LEU A C 1
ATOM 648 O O . LEU A 1 80 ? 7.012 11.600 -23.619 1.00 58.84 80 LEU A O 1
ATOM 652 N N . LEU A 1 81 ? 8.132 10.309 -22.162 1.00 58.16 81 LEU A N 1
ATOM 653 C CA . LEU A 1 81 ? 8.491 9.232 -23.091 1.00 58.16 81 LEU A CA 1
ATOM 654 C C . LEU A 1 81 ? 7.441 8.125 -23.137 1.00 58.16 81 LEU A C 1
ATOM 656 O O . LEU A 1 81 ? 7.278 7.431 -24.137 1.00 58.16 81 LEU A O 1
ATOM 660 N N . GLN A 1 82 ? 6.680 8.005 -22.059 1.00 59.19 82 GLN A N 1
ATOM 661 C CA . GLN A 1 82 ? 5.629 7.014 -21.899 1.00 59.19 82 GLN A CA 1
ATOM 662 C C . GLN A 1 82 ? 4.530 7.086 -22.954 1.00 59.19 82 GLN A C 1
ATOM 664 O O . GLN A 1 82 ? 4.029 6.046 -23.375 1.00 59.19 82 GLN A O 1
ATOM 669 N N . LYS A 1 83 ? 4.209 8.288 -23.447 1.00 61.22 83 LYS A N 1
ATOM 670 C CA . LYS A 1 83 ? 3.224 8.492 -24.525 1.00 61.22 83 LYS A CA 1
ATOM 671 C C . LYS A 1 83 ? 3.534 7.688 -25.793 1.00 61.22 83 LYS A C 1
ATOM 673 O O . LYS A 1 83 ? 2.625 7.420 -26.567 1.00 61.22 83 LYS A O 1
ATOM 678 N N . TYR A 1 84 ? 4.797 7.311 -25.998 1.00 60.84 84 TYR A N 1
ATOM 679 C CA . TYR A 1 84 ? 5.261 6.587 -27.181 1.00 60.84 84 TYR A CA 1
ATOM 680 C C . TYR A 1 84 ? 5.539 5.095 -26.924 1.00 60.84 84 TYR A C 1
ATOM 682 O O . TYR A 1 84 ? 5.836 4.362 -27.871 1.00 60.84 84 TYR A O 1
ATOM 690 N N . LEU A 1 85 ? 5.471 4.652 -25.661 1.00 60.25 85 LEU A N 1
ATOM 691 C CA . LEU A 1 85 ? 5.904 3.321 -25.209 1.00 60.25 85 LEU A CA 1
ATOM 692 C C . LEU A 1 85 ? 4.784 2.490 -24.547 1.00 60.25 85 LEU A C 1
ATOM 694 O O . LEU A 1 85 ? 4.915 1.266 -24.461 1.00 60.25 85 LEU A O 1
ATOM 698 N N . ILE A 1 86 ? 3.703 3.139 -24.104 1.00 65.44 86 ILE A N 1
ATOM 699 C CA . ILE A 1 86 ? 2.566 2.562 -23.363 1.00 65.44 86 ILE A CA 1
ATOM 700 C C . ILE A 1 86 ? 1.334 2.383 -24.273 1.00 65.44 86 ILE A C 1
ATOM 702 O O . ILE A 1 86 ? 1.258 2.985 -25.342 1.00 65.44 86 ILE A O 1
ATOM 706 N N . ASP A 1 87 ? 0.357 1.580 -23.829 1.00 67.19 87 ASP A N 1
ATOM 707 C CA . ASP A 1 87 ? -1.001 1.513 -24.393 1.00 67.19 87 ASP A CA 1
ATOM 708 C C . ASP A 1 87 ? -1.580 2.901 -24.723 1.00 67.19 87 ASP A C 1
ATOM 710 O O . ASP A 1 87 ? -1.700 3.737 -23.820 1.00 67.19 87 ASP A O 1
ATOM 714 N N . PRO A 1 88 ? -1.980 3.164 -25.985 1.00 68.50 88 PRO A N 1
ATOM 715 C CA . PRO A 1 88 ? -2.599 4.430 -26.365 1.00 68.50 88 PRO A CA 1
ATOM 716 C C . PRO A 1 88 ? -3.862 4.742 -25.552 1.00 68.50 88 PRO A C 1
ATOM 718 O O . PRO A 1 88 ? -4.110 5.912 -25.261 1.00 68.50 88 PRO A O 1
ATOM 721 N N . LYS A 1 89 ? -4.631 3.729 -25.123 1.00 72.88 89 LYS A N 1
ATOM 722 C CA . LYS A 1 89 ? -5.808 3.931 -24.260 1.00 72.88 89 LYS A CA 1
ATOM 723 C C . LYS A 1 89 ? -5.402 4.441 -22.882 1.00 72.88 89 LYS A C 1
ATOM 725 O O . LYS A 1 89 ? -6.000 5.392 -22.387 1.00 72.88 89 LYS A O 1
ATOM 730 N N . LEU A 1 90 ? -4.348 3.866 -22.299 1.00 68.56 90 LEU A N 1
ATOM 731 C CA . LEU A 1 90 ? -3.802 4.313 -21.017 1.00 68.56 90 LEU A CA 1
ATOM 732 C C . LEU A 1 90 ? -3.165 5.705 -21.145 1.00 68.56 90 LEU A C 1
ATOM 734 O O . LEU A 1 90 ? -3.344 6.548 -20.274 1.00 68.56 90 LEU A O 1
ATOM 738 N N . ALA A 1 91 ? -2.476 5.990 -22.252 1.00 67.50 91 ALA A N 1
ATOM 739 C CA . ALA A 1 91 ? -1.894 7.305 -22.511 1.00 67.50 91 ALA A CA 1
ATOM 740 C C . ALA A 1 91 ? -2.966 8.403 -22.641 1.00 67.50 91 ALA A C 1
ATOM 742 O O . ALA A 1 91 ? -2.768 9.514 -22.142 1.00 67.50 91 ALA A O 1
ATOM 743 N N . MET A 1 92 ? -4.101 8.096 -23.279 1.00 70.06 92 MET A N 1
ATOM 744 C CA . MET A 1 92 ? -5.257 8.995 -23.342 1.00 70.06 92 MET A CA 1
ATOM 745 C C . MET A 1 92 ? -5.897 9.185 -21.970 1.00 70.06 92 MET A C 1
ATOM 747 O O . MET A 1 92 ? -6.101 10.326 -21.572 1.00 70.06 92 MET A O 1
ATOM 751 N N . ASP A 1 93 ? -6.128 8.108 -21.217 1.00 68.50 93 ASP A N 1
ATOM 752 C CA . ASP A 1 93 ? -6.673 8.197 -19.857 1.00 68.50 93 ASP A CA 1
ATOM 753 C C . ASP A 1 93 ? -5.792 9.051 -18.935 1.00 68.50 93 ASP A C 1
ATOM 755 O O . ASP A 1 93 ? -6.296 9.872 -18.174 1.00 68.50 93 ASP A O 1
ATOM 759 N N . LEU A 1 94 ? -4.466 8.907 -19.032 1.00 68.69 94 LEU A N 1
ATOM 760 C CA . LEU A 1 94 ? -3.503 9.710 -18.273 1.00 68.69 94 LEU A CA 1
ATOM 761 C C . LEU A 1 94 ? -3.490 11.181 -18.711 1.00 68.69 94 LEU A C 1
ATOM 763 O O . LEU A 1 94 ? -3.280 12.072 -17.885 1.00 68.69 94 LEU A O 1
ATOM 767 N N . LYS A 1 95 ? -3.688 11.448 -20.008 1.00 69.25 95 LYS A N 1
ATOM 768 C CA . LYS A 1 95 ? -3.752 12.808 -20.562 1.00 69.25 95 LYS A CA 1
ATOM 769 C C . LYS A 1 95 ? -5.041 13.516 -20.145 1.00 69.25 95 LYS A C 1
ATOM 771 O O . LYS A 1 95 ? -4.977 14.676 -19.748 1.00 69.25 95 LYS A O 1
ATOM 776 N N . GLU A 1 96 ? -6.168 12.825 -20.257 1.00 69.88 96 GLU A N 1
ATOM 777 C CA . GLU A 1 96 ? -7.515 13.340 -19.986 1.00 69.88 96 GLU A CA 1
ATOM 778 C C . GLU A 1 96 ? -7.902 13.241 -18.509 1.00 69.88 96 GLU A C 1
ATOM 780 O O . GLU A 1 96 ? -8.905 13.816 -18.110 1.00 69.88 96 GLU A O 1
ATOM 785 N N . GLN A 1 97 ? -7.102 12.548 -17.692 1.00 68.00 97 GLN A N 1
ATOM 786 C CA . GLN A 1 97 ? -7.411 12.268 -16.289 1.00 68.00 97 GLN A CA 1
ATOM 787 C C . GLN A 1 97 ? -8.791 11.616 -16.138 1.00 68.00 97 GLN A C 1
ATOM 789 O O . GLN A 1 97 ? -9.553 11.983 -15.250 1.00 68.00 97 GLN A O 1
ATOM 794 N N . ALA A 1 98 ? -9.098 10.642 -17.002 1.00 76.69 98 ALA A N 1
ATOM 795 C CA . ALA A 1 98 ? -10.372 9.920 -17.027 1.00 76.69 98 ALA A CA 1
ATOM 796 C C . ALA A 1 98 ? -10.487 8.910 -15.866 1.00 76.69 98 ALA A C 1
ATOM 798 O O . ALA A 1 98 ? -10.744 7.720 -16.072 1.00 76.69 98 ALA A O 1
ATOM 799 N N . LEU A 1 99 ? -10.224 9.387 -14.650 1.00 82.50 99 LEU A N 1
ATOM 800 C CA . LEU A 1 99 ? -10.361 8.650 -13.410 1.00 82.50 99 LEU A CA 1
ATOM 801 C C . LEU A 1 99 ? -11.837 8.614 -13.015 1.00 82.50 99 LEU A C 1
ATOM 803 O O . LEU A 1 99 ? -12.523 9.631 -13.065 1.00 82.50 99 LEU A O 1
ATOM 807 N N . ARG A 1 100 ? -12.306 7.438 -12.618 1.00 84.69 100 ARG A N 1
ATOM 808 C CA . ARG A 1 100 ? -13.620 7.230 -12.018 1.00 84.69 100 ARG A CA 1
ATOM 809 C C . ARG A 1 100 ? -13.458 6.476 -10.711 1.00 84.69 100 ARG A C 1
ATOM 811 O O . ARG A 1 100 ? -12.545 5.657 -10.589 1.00 84.69 100 ARG A O 1
ATOM 818 N N . SER A 1 101 ? -14.349 6.743 -9.773 1.00 87.31 101 SER A N 1
ATOM 819 C CA . SER A 1 101 ? -14.519 5.996 -8.533 1.00 87.31 101 SER A CA 1
ATOM 820 C C . SER A 1 101 ? -15.854 5.258 -8.569 1.00 87.31 101 SER A C 1
ATOM 822 O O . SER A 1 101 ? -16.798 5.713 -9.212 1.00 87.31 101 SER A O 1
ATOM 824 N N . SER A 1 102 ? -15.917 4.067 -7.978 1.00 87.69 102 SER A N 1
ATOM 825 C CA . SER A 1 102 ? -17.166 3.312 -7.861 1.00 87.69 102 SER A CA 1
ATOM 826 C C . SER A 1 102 ? -17.041 2.212 -6.811 1.00 87.69 102 SER A C 1
ATOM 828 O O . SER A 1 102 ? -15.963 1.628 -6.639 1.00 87.69 102 SER A O 1
ATOM 830 N N . ASP A 1 103 ? -18.165 1.894 -6.173 1.00 89.56 103 ASP A N 1
ATOM 831 C CA . ASP A 1 103 ? -18.347 0.667 -5.407 1.00 89.56 103 ASP A CA 1
ATOM 832 C C . ASP A 1 103 ? -18.357 -0.548 -6.337 1.00 89.56 103 ASP A C 1
ATOM 834 O O . ASP A 1 103 ? -19.000 -0.559 -7.395 1.00 89.56 103 ASP A O 1
ATOM 838 N N . ALA A 1 104 ? -17.658 -1.604 -5.933 1.00 90.75 104 ALA A N 1
ATOM 839 C CA . ALA A 1 104 ? -17.559 -2.824 -6.711 1.00 90.75 104 ALA A CA 1
ATOM 840 C C . ALA A 1 104 ? -17.551 -4.075 -5.837 1.00 90.75 104 ALA A C 1
ATOM 842 O O . ALA A 1 104 ? -17.075 -4.070 -4.704 1.00 90.75 104 ALA A O 1
ATOM 843 N N . ILE A 1 105 ? -18.017 -5.181 -6.413 1.00 92.56 105 ILE A N 1
ATOM 844 C CA . ILE A 1 105 ? -17.845 -6.519 -5.844 1.00 92.56 105 ILE A CA 1
ATOM 845 C C . ILE A 1 105 ? -16.878 -7.297 -6.728 1.00 92.56 105 ILE A C 1
ATOM 847 O O . ILE A 1 105 ? -17.022 -7.319 -7.957 1.00 92.56 105 ILE A O 1
ATOM 851 N N . ILE A 1 106 ? -15.898 -7.948 -6.104 1.00 92.38 106 ILE A N 1
ATOM 852 C CA . ILE A 1 106 ? -14.968 -8.828 -6.812 1.00 92.38 106 ILE A CA 1
ATOM 853 C C . ILE A 1 106 ? -15.644 -10.173 -7.060 1.00 92.38 106 ILE A C 1
ATOM 855 O O . ILE A 1 106 ? -16.010 -10.868 -6.117 1.00 92.38 106 ILE A O 1
ATOM 859 N N . LEU A 1 107 ? -15.786 -10.560 -8.324 1.00 93.56 107 LEU A N 1
ATOM 860 C CA . LEU A 1 107 ? -16.416 -11.827 -8.704 1.00 93.56 107 LEU A CA 1
ATOM 861 C C . LEU A 1 107 ? -15.405 -12.915 -9.061 1.00 93.56 107 LEU A C 1
ATOM 863 O O . LEU A 1 107 ? -15.671 -14.088 -8.830 1.00 93.56 107 LEU A O 1
ATOM 867 N N . ASP A 1 108 ? -14.262 -12.538 -9.630 1.00 93.50 108 ASP A N 1
ATOM 868 C CA . ASP A 1 108 ? -13.229 -13.485 -10.054 1.00 93.50 108 ASP A CA 1
ATOM 869 C C . ASP A 1 108 ? -11.872 -12.783 -10.225 1.00 93.50 108 ASP A C 1
ATOM 871 O O . ASP A 1 108 ? -11.784 -11.551 -10.269 1.00 93.50 108 ASP A O 1
ATOM 875 N N . TYR A 1 109 ? -10.800 -13.561 -10.353 1.00 92.75 109 TYR A N 1
ATOM 876 C CA . TYR A 1 109 ? -9.460 -13.075 -10.651 1.00 92.75 109 TYR A CA 1
ATOM 877 C C . TYR A 1 109 ? -8.754 -13.974 -11.664 1.00 92.75 109 TYR A C 1
ATOM 879 O O . TYR A 1 109 ? -8.927 -15.188 -11.700 1.00 92.75 109 TYR A O 1
ATOM 887 N N . ARG A 1 110 ? -7.879 -13.384 -12.480 1.00 90.56 110 ARG A N 1
ATOM 888 C CA . ARG A 1 110 ? -7.045 -14.148 -13.414 1.00 90.56 110 ARG A CA 1
ATOM 889 C C . ARG A 1 110 ? -5.693 -13.503 -13.644 1.00 90.56 110 ARG A C 1
ATOM 891 O O . ARG A 1 110 ? -5.498 -12.307 -13.436 1.00 90.56 110 ARG A O 1
ATOM 898 N N . HIS A 1 111 ? -4.767 -14.309 -14.144 1.00 87.81 111 HIS A N 1
ATOM 899 C CA . HIS A 1 111 ? -3.497 -13.835 -14.673 1.00 87.81 111 HIS A CA 1
ATOM 900 C C . HIS A 1 111 ? -3.501 -13.974 -16.186 1.00 87.81 111 HIS A C 1
ATOM 902 O O . HIS A 1 111 ? -3.604 -15.083 -16.706 1.00 87.81 111 HIS A O 1
ATOM 908 N N . ILE A 1 112 ? -3.337 -12.861 -16.890 1.00 82.44 112 ILE A N 1
ATOM 909 C CA . ILE A 1 112 ? -3.197 -12.858 -18.343 1.00 82.44 112 ILE A CA 1
ATOM 910 C C . ILE A 1 112 ? -1.801 -12.425 -18.719 1.00 82.44 112 ILE A C 1
ATOM 912 O O . ILE A 1 112 ? -1.189 -11.566 -18.094 1.00 82.44 112 ILE A O 1
ATOM 916 N N . ARG A 1 113 ? -1.294 -13.022 -19.786 1.00 77.75 113 ARG A N 1
ATOM 917 C CA . ARG A 1 113 ? -0.094 -12.558 -20.453 1.00 77.75 113 ARG A CA 1
ATOM 918 C C . ARG A 1 113 ? -0.484 -12.134 -21.859 1.00 77.75 113 ARG A C 1
ATOM 920 O O . ARG A 1 113 ? -0.748 -12.996 -22.687 1.00 77.75 113 ARG A O 1
ATOM 927 N N . ALA A 1 114 ? -0.535 -10.828 -22.114 1.00 71.19 114 ALA A N 1
ATOM 928 C CA . ALA A 1 114 ? -0.840 -10.318 -23.450 1.00 71.19 114 ALA A CA 1
ATOM 929 C C . ALA A 1 114 ? 0.288 -10.653 -24.441 1.00 71.19 114 ALA A C 1
ATOM 931 O O . ALA A 1 114 ? 0.033 -11.076 -25.565 1.00 71.19 114 ALA A O 1
ATOM 932 N N . HIS A 1 115 ? 1.543 -10.539 -23.993 1.00 69.00 115 HIS A N 1
ATOM 933 C CA . HIS A 1 115 ? 2.719 -10.835 -24.806 1.00 69.00 115 HIS A CA 1
ATOM 934 C C . HIS A 1 115 ? 3.787 -11.618 -24.037 1.00 69.00 115 HIS A C 1
ATOM 936 O O . HIS A 1 115 ? 3.985 -11.417 -22.838 1.00 69.00 115 HIS A O 1
ATOM 942 N N . TRP A 1 116 ? 4.531 -12.487 -24.729 1.00 70.56 116 TRP A N 1
ATOM 943 C CA . TRP A 1 116 ? 5.535 -13.361 -24.106 1.00 70.56 116 TRP A CA 1
ATOM 944 C C . TRP A 1 116 ? 6.699 -12.595 -23.451 1.00 70.56 116 TRP A C 1
ATOM 946 O O . TRP A 1 116 ? 7.299 -13.099 -22.507 1.00 70.56 116 TRP A O 1
ATOM 956 N N . TRP A 1 117 ? 7.008 -11.373 -23.896 1.00 68.62 117 TRP A N 1
ATOM 957 C CA . TRP A 1 117 ? 8.041 -10.528 -23.279 1.00 68.62 117 TRP A CA 1
ATOM 958 C C . TRP A 1 117 ? 7.535 -9.762 -22.048 1.00 68.62 117 TRP A C 1
ATOM 960 O O . TRP A 1 117 ? 8.336 -9.311 -21.226 1.00 68.62 117 TRP A O 1
ATOM 970 N N . GLN A 1 118 ? 6.214 -9.639 -21.886 1.00 66.44 118 GLN A N 1
ATOM 971 C CA . GLN A 1 118 ? 5.591 -8.984 -20.739 1.00 66.44 118 GLN A CA 1
ATOM 972 C C . GLN A 1 118 ? 5.463 -9.954 -19.554 1.00 66.44 118 GLN A C 1
ATOM 974 O O . GLN A 1 118 ? 5.429 -11.183 -19.716 1.00 66.44 118 GLN A O 1
ATOM 979 N N . GLY A 1 119 ? 5.430 -9.399 -18.340 1.00 67.75 119 GLY A N 1
ATOM 980 C CA . GLY A 1 119 ? 5.063 -10.144 -17.134 1.00 67.75 119 GLY A CA 1
ATOM 981 C C . GLY A 1 119 ? 3.599 -10.593 -17.177 1.00 67.75 119 GLY A C 1
ATOM 982 O O . GLY A 1 119 ? 2.815 -10.104 -17.990 1.00 67.75 119 GLY A O 1
ATOM 983 N N . LYS A 1 120 ? 3.221 -11.537 -16.308 1.00 76.94 120 LYS A N 1
ATOM 984 C CA . LYS A 1 120 ? 1.806 -11.876 -16.111 1.00 76.94 120 LYS A CA 1
ATOM 985 C C . LYS A 1 120 ? 1.105 -10.666 -15.486 1.00 76.94 120 LYS A C 1
ATOM 987 O O . LYS A 1 120 ? 1.465 -10.260 -14.387 1.00 76.94 120 LYS A O 1
ATOM 992 N N . GLN A 1 121 ? 0.117 -10.122 -16.177 1.00 79.38 121 GLN A N 1
ATOM 993 C CA . GLN A 1 121 ? -0.742 -9.054 -15.694 1.00 79.38 121 GLN A CA 1
ATOM 994 C C . GLN A 1 121 ? -1.876 -9.644 -14.860 1.00 79.38 121 GLN A C 1
ATOM 996 O O . GLN A 1 121 ? -2.486 -10.649 -15.233 1.00 79.38 121 GLN A O 1
ATOM 1001 N N . GLN A 1 122 ? -2.137 -9.032 -13.712 1.00 86.69 122 GLN A N 1
ATOM 1002 C CA . GLN A 1 122 ? -3.252 -9.401 -12.855 1.00 86.69 122 GLN A CA 1
ATOM 1003 C C . GLN A 1 122 ? -4.525 -8.725 -13.367 1.00 86.69 122 GLN A C 1
ATOM 1005 O O . GLN A 1 122 ? -4.499 -7.566 -13.790 1.00 86.69 122 GLN A O 1
ATOM 1010 N N . GLN A 1 123 ? -5.639 -9.452 -13.342 1.00 90.00 123 GLN A N 1
ATOM 1011 C CA . GLN A 1 123 ? -6.953 -8.901 -13.639 1.00 90.00 123 GLN A CA 1
ATOM 1012 C C . GLN A 1 123 ? -7.978 -9.327 -12.596 1.00 90.00 123 GLN A C 1
ATOM 1014 O O . GLN A 1 123 ? -7.966 -10.473 -12.145 1.00 90.00 123 GLN A O 1
A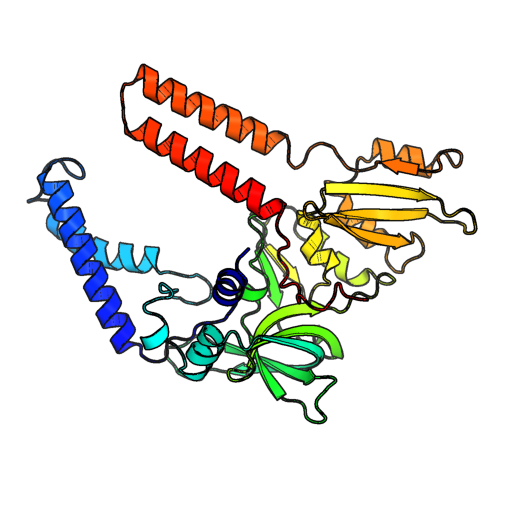TOM 1019 N N . LEU A 1 124 ? -8.880 -8.405 -12.269 1.00 91.00 124 LEU A N 1
ATOM 1020 C CA . LEU A 1 124 ? -10.037 -8.635 -11.409 1.00 91.00 124 LEU A CA 1
ATOM 1021 C C . LEU A 1 124 ? -11.311 -8.483 -12.237 1.00 91.00 124 LEU A C 1
ATOM 1023 O O . LEU A 1 124 ? -11.437 -7.538 -13.018 1.00 91.00 124 LEU A O 1
ATOM 1027 N N . LEU A 1 125 ? -12.241 -9.417 -12.080 1.00 94.19 125 LEU A N 1
ATOM 1028 C CA . LEU A 1 125 ? -13.594 -9.291 -12.599 1.00 94.19 125 LEU A CA 1
ATOM 1029 C C . LEU A 1 125 ? -14.412 -8.539 -11.558 1.00 94.19 125 LEU A C 1
ATOM 1031 O O . LEU A 1 125 ? -14.636 -9.047 -10.460 1.00 94.19 125 LEU A O 1
ATOM 1035 N N . LEU A 1 126 ? -14.837 -7.329 -11.906 1.00 93.44 126 LEU A N 1
ATOM 1036 C CA . LEU A 1 126 ? -15.589 -6.461 -11.013 1.00 93.44 126 LEU A CA 1
ATOM 1037 C C . LEU A 1 126 ? -17.000 -6.260 -11.548 1.00 93.44 126 LEU A C 1
ATOM 1039 O O . LEU A 1 126 ? -17.179 -5.930 -12.725 1.00 93.44 126 LEU A O 1
ATOM 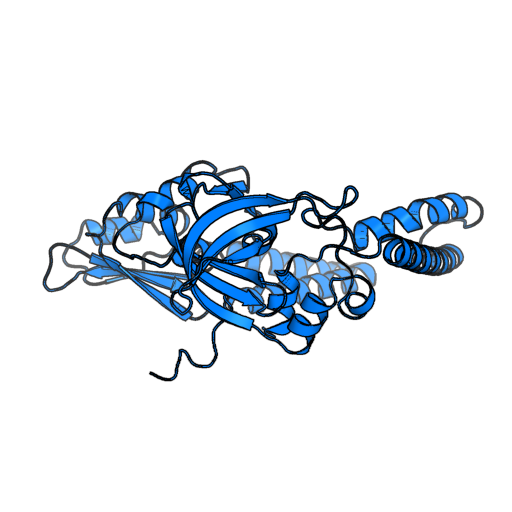1043 N N . LYS A 1 127 ? -17.990 -6.401 -10.667 1.00 93.19 127 LYS A N 1
ATOM 1044 C CA . LYS A 1 127 ? -19.335 -5.868 -10.888 1.00 93.19 127 LYS A CA 1
ATOM 1045 C C . LYS A 1 127 ? -19.412 -4.508 -10.208 1.00 93.19 127 LYS A C 1
ATOM 1047 O O . LYS A 1 127 ? -19.434 -4.440 -8.982 1.00 93.19 127 LYS A O 1
ATOM 1052 N N . LEU A 1 128 ? -19.368 -3.451 -11.015 1.00 89.94 128 LEU A N 1
ATOM 1053 C CA . LEU A 1 128 ? -19.520 -2.077 -10.537 1.00 89.94 128 LEU A CA 1
ATOM 1054 C C . LEU A 1 128 ? -20.990 -1.824 -10.208 1.00 89.94 128 LEU A C 1
ATOM 1056 O O . LEU A 1 128 ? -21.853 -2.308 -10.934 1.00 89.94 128 LEU A O 1
ATOM 1060 N N . HIS A 1 129 ? -21.279 -1.057 -9.159 1.00 83.00 129 HIS A N 1
ATOM 1061 C CA . HIS A 1 129 ? -22.660 -0.771 -8.753 1.00 83.00 129 HIS A CA 1
ATOM 1062 C C . HIS A 1 129 ? -23.490 -0.133 -9.884 1.00 83.00 129 HIS A C 1
ATOM 1064 O O . HIS A 1 129 ? -24.650 -0.475 -10.083 1.00 83.00 129 HIS A O 1
ATOM 1070 N N . GLU A 1 130 ? -22.863 0.732 -10.684 1.00 74.25 130 GLU A N 1
ATOM 1071 C CA . GLU A 1 130 ? -23.491 1.443 -11.808 1.00 74.25 130 GLU A CA 1
ATOM 1072 C C . GLU A 1 130 ? -23.646 0.601 -13.089 1.00 74.25 130 GLU A C 1
ATOM 1074 O O . GLU A 1 130 ? -24.144 1.089 -14.107 1.00 74.25 130 GLU A O 1
ATOM 1079 N N . HIS A 1 131 ? -23.153 -0.639 -13.109 1.00 78.25 131 HIS A N 1
ATOM 1080 C CA . HIS A 1 131 ? -23.160 -1.480 -14.302 1.00 78.25 131 HIS A CA 1
ATOM 1081 C C . HIS A 1 131 ? -23.816 -2.830 -14.030 1.00 78.25 131 HIS A C 1
ATOM 1083 O O . HIS A 1 131 ? -23.438 -3.552 -13.111 1.00 78.25 131 HIS A O 1
ATOM 1089 N N . GLU A 1 132 ? -24.755 -3.208 -14.896 1.00 71.31 132 GLU A N 1
ATOM 1090 C CA . GLU A 1 132 ? -25.412 -4.517 -14.821 1.00 71.31 132 GLU A CA 1
ATOM 1091 C C . GLU A 1 132 ? -24.407 -5.661 -15.042 1.00 71.31 132 GLU A C 1
ATOM 1093 O O . GLU A 1 132 ? -24.409 -6.646 -14.297 1.00 71.31 132 GLU A O 1
ATOM 1098 N N . ASP A 1 133 ? -23.481 -5.475 -15.990 1.00 86.94 133 ASP A N 1
ATOM 1099 C CA . ASP A 1 133 ? -22.495 -6.480 -16.381 1.00 86.94 133 ASP A CA 1
ATOM 1100 C C . ASP A 1 133 ? -21.151 -6.344 -15.662 1.00 86.94 133 ASP A C 1
ATOM 1102 O O . ASP A 1 133 ? -20.535 -5.272 -15.596 1.00 86.94 133 ASP A O 1
ATOM 1106 N N . ALA A 1 134 ? -20.625 -7.493 -15.239 1.00 90.56 134 ALA A N 1
ATOM 1107 C CA . ALA A 1 134 ? -19.277 -7.604 -14.713 1.00 90.56 134 ALA A CA 1
ATOM 1108 C C . ALA A 1 134 ? -18.221 -7.428 -15.815 1.00 90.56 134 ALA A C 1
ATOM 1110 O O . ALA A 1 134 ? -18.314 -8.002 -16.903 1.00 90.56 134 ALA A O 1
ATOM 1111 N N . LYS A 1 135 ? -17.173 -6.650 -15.530 1.00 91.06 135 LYS A N 1
ATOM 1112 C CA . LYS A 1 135 ? -16.096 -6.345 -16.484 1.00 91.06 135 LYS A CA 1
ATOM 1113 C C . LYS A 1 135 ? -14.731 -6.663 -15.891 1.00 91.06 135 LYS A C 1
ATOM 1115 O O . LYS A 1 135 ? -14.508 -6.537 -14.691 1.00 91.06 135 LYS A O 1
ATOM 1120 N N . TRP A 1 136 ? -13.801 -7.062 -16.756 1.00 91.12 136 TRP A N 1
ATOM 1121 C CA . TRP A 1 136 ? -12.408 -7.289 -16.378 1.00 91.12 136 TRP A CA 1
ATOM 1122 C C . TRP A 1 136 ? -11.636 -5.974 -16.304 1.00 91.12 136 TRP A C 1
ATOM 1124 O O . TRP A 1 136 ? -11.639 -5.191 -17.261 1.00 91.12 136 TRP A O 1
ATOM 1134 N N . PHE A 1 137 ? -10.935 -5.790 -15.190 1.00 89.12 137 PHE A N 1
ATOM 1135 C CA . PHE A 1 137 ? -10.065 -4.659 -14.914 1.00 89.12 137 PHE A CA 1
ATOM 1136 C C . PHE A 1 137 ? -8.625 -5.118 -14.726 1.00 89.12 137 PHE A C 1
ATOM 1138 O O . PHE A 1 137 ? -8.354 -6.147 -14.111 1.00 89.12 137 PHE A O 1
ATOM 1145 N N . ASN A 1 138 ? -7.701 -4.334 -15.265 1.00 87.06 138 ASN A N 1
ATOM 1146 C CA . ASN A 1 138 ? -6.266 -4.526 -15.153 1.00 87.06 138 ASN A CA 1
ATOM 1147 C C . ASN A 1 138 ? -5.761 -3.983 -13.822 1.00 87.06 138 ASN A C 1
ATOM 1149 O O . ASN A 1 138 ? -6.099 -2.862 -13.450 1.00 87.06 138 ASN A O 1
ATOM 1153 N N . ILE A 1 139 ? -4.900 -4.734 -13.143 1.00 83.56 139 ILE A N 1
ATOM 1154 C CA . ILE A 1 139 ? -4.328 -4.308 -11.871 1.00 83.56 139 ILE A CA 1
ATOM 1155 C C . ILE A 1 139 ? -2.884 -4.777 -11.709 1.00 83.56 139 ILE A C 1
ATOM 1157 O O . ILE A 1 139 ? -2.471 -5.787 -12.274 1.00 83.56 139 ILE A O 1
ATOM 1161 N N . ASP A 1 140 ? -2.119 -4.031 -10.921 1.00 79.50 140 ASP A N 1
ATOM 1162 C CA . ASP A 1 140 ? -0.892 -4.505 -10.294 1.00 79.50 140 ASP A CA 1
ATOM 1163 C C . ASP A 1 140 ? -1.006 -4.271 -8.783 1.00 79.50 140 ASP A C 1
ATOM 1165 O O . ASP A 1 140 ? -0.834 -3.151 -8.301 1.00 79.50 140 ASP A O 1
ATOM 1169 N N . LEU A 1 141 ? -1.343 -5.327 -8.033 1.00 77.25 141 LEU A N 1
ATOM 1170 C CA . LEU A 1 141 ? -1.560 -5.227 -6.587 1.00 77.25 141 LEU A CA 1
ATOM 1171 C C . LEU A 1 141 ? -0.307 -4.765 -5.847 1.00 77.25 141 LEU A C 1
ATOM 1173 O O . LEU A 1 141 ? -0.415 -4.046 -4.857 1.00 77.25 141 LEU A O 1
ATOM 1177 N N . ASN A 1 142 ? 0.881 -5.135 -6.330 1.00 74.62 142 ASN A N 1
ATOM 1178 C CA . ASN A 1 142 ? 2.107 -4.669 -5.701 1.00 74.62 142 ASN A CA 1
ATOM 1179 C C . ASN A 1 142 ? 2.204 -3.154 -5.835 1.00 74.62 142 ASN A C 1
ATOM 1181 O O . ASN A 1 142 ? 2.526 -2.490 -4.868 1.00 74.62 142 ASN A O 1
ATOM 1185 N N . GLN A 1 143 ? 1.884 -2.582 -6.992 1.00 72.81 143 GLN A N 1
ATOM 1186 C CA . GLN A 1 143 ? 1.975 -1.133 -7.178 1.00 72.81 143 GLN A CA 1
ATOM 1187 C C . GLN A 1 143 ? 0.865 -0.351 -6.491 1.00 72.81 143 GLN A C 1
ATOM 1189 O O . GLN A 1 143 ? 1.143 0.704 -5.924 1.00 72.81 143 GLN A O 1
ATOM 1194 N N . VAL A 1 144 ? -0.358 -0.880 -6.501 1.00 75.31 144 VAL A N 1
ATOM 1195 C CA . VAL A 1 144 ? -1.502 -0.270 -5.813 1.00 75.31 144 VAL A CA 1
ATOM 1196 C C . VAL A 1 144 ? -1.240 -0.158 -4.304 1.00 75.31 144 VAL A C 1
ATOM 1198 O O . VAL A 1 144 ? -1.598 0.851 -3.696 1.00 75.31 144 VAL A O 1
ATOM 1201 N N . PHE A 1 145 ? -0.559 -1.144 -3.705 1.00 73.44 145 PHE A N 1
ATOM 1202 C CA . PHE A 1 145 ? -0.300 -1.186 -2.260 1.00 73.44 145 PHE A CA 1
ATOM 1203 C C . PHE A 1 145 ? 1.133 -0.813 -1.834 1.00 73.44 145 PHE A C 1
ATOM 1205 O O . PHE A 1 145 ? 1.371 -0.609 -0.644 1.00 73.44 145 PHE A O 1
ATOM 1212 N N . ASN A 1 146 ? 2.081 -0.616 -2.760 1.00 64.81 146 ASN A N 1
ATOM 1213 C CA . ASN A 1 146 ? 3.463 -0.175 -2.477 1.00 64.81 146 ASN A CA 1
ATOM 1214 C C . ASN A 1 146 ? 3.564 1.340 -2.219 1.00 64.81 146 ASN A C 1
ATOM 1216 O O . ASN A 1 146 ? 4.409 2.052 -2.762 1.00 64.81 146 ASN A O 1
ATOM 1220 N N . ASN A 1 147 ? 2.645 1.846 -1.406 1.00 53.69 147 ASN A N 1
ATOM 1221 C CA . ASN A 1 147 ? 2.426 3.269 -1.192 1.00 53.69 147 ASN A CA 1
ATOM 1222 C C . ASN A 1 147 ? 3.133 3.810 0.062 1.00 53.69 147 ASN A C 1
ATOM 1224 O O . ASN A 1 147 ? 3.087 5.002 0.363 1.00 53.69 147 ASN A O 1
ATOM 1228 N N . THR A 1 148 ? 3.784 2.930 0.818 1.00 50.50 148 THR A N 1
ATOM 1229 C CA . THR A 1 148 ? 4.361 3.245 2.118 1.00 50.50 148 THR A CA 1
ATOM 1230 C C . THR A 1 148 ? 5.864 3.475 1.998 1.00 50.50 148 THR A C 1
ATOM 1232 O O . THR A 1 148 ? 6.626 2.601 1.612 1.00 50.50 148 THR A O 1
ATOM 1235 N N . VAL A 1 149 ? 6.317 4.668 2.400 1.00 44.72 149 VAL A N 1
ATOM 1236 C CA . VAL A 1 149 ? 7.748 5.013 2.569 1.00 44.72 149 VAL A CA 1
ATOM 1237 C C . VAL A 1 149 ? 8.427 4.180 3.667 1.00 44.72 149 VAL A C 1
ATOM 1239 O O . VAL A 1 149 ? 9.649 4.197 3.812 1.00 44.72 149 VAL A O 1
ATOM 1242 N N . PHE A 1 150 ? 7.652 3.432 4.448 1.00 43.41 150 PHE A N 1
ATOM 1243 C CA . PHE A 1 150 ? 8.198 2.503 5.419 1.00 43.41 150 PHE A CA 1
ATOM 1244 C C . PHE A 1 150 ? 8.751 1.254 4.737 1.00 43.41 150 PHE A C 1
ATOM 1246 O O . PHE A 1 150 ? 8.206 0.777 3.749 1.00 43.41 150 PHE A O 1
ATOM 1253 N N . LEU A 1 151 ? 9.799 0.692 5.341 1.00 40.31 151 LEU A N 1
ATOM 1254 C CA . LEU A 1 151 ? 10.419 -0.599 5.012 1.00 40.31 151 LEU A CA 1
ATOM 1255 C C . LEU A 1 151 ? 9.430 -1.788 4.977 1.00 40.31 151 LEU A C 1
ATOM 1257 O O . LEU A 1 151 ? 9.853 -2.908 4.724 1.00 40.31 151 LEU A O 1
ATOM 1261 N N . THR A 1 152 ? 8.139 -1.562 5.237 1.00 51.62 152 THR A N 1
ATOM 1262 C CA . THR A 1 152 ? 7.035 -2.500 5.061 1.00 51.62 152 THR A CA 1
ATOM 1263 C C . THR A 1 152 ? 6.417 -2.367 3.672 1.00 51.62 152 THR A C 1
ATOM 1265 O O . THR A 1 152 ? 5.611 -1.477 3.407 1.00 51.62 152 THR A O 1
ATOM 1268 N N . SER A 1 153 ? 6.771 -3.294 2.791 1.00 58.81 153 SER A N 1
ATOM 1269 C CA . SER A 1 153 ? 6.045 -3.523 1.542 1.00 58.81 153 SER A CA 1
ATOM 1270 C C . SER A 1 153 ? 4.775 -4.326 1.829 1.00 58.81 153 SER A C 1
ATOM 1272 O O . SER A 1 153 ? 4.823 -5.424 2.393 1.00 58.81 153 SER A O 1
ATOM 1274 N N . LEU A 1 154 ? 3.627 -3.740 1.489 1.00 70.25 154 LEU A N 1
ATOM 1275 C CA . LEU A 1 154 ? 2.337 -4.416 1.548 1.00 70.25 154 LEU A CA 1
ATOM 1276 C C . LEU A 1 154 ? 2.149 -5.211 0.257 1.00 70.25 154 LEU A C 1
ATOM 1278 O O . LEU A 1 154 ? 2.180 -4.656 -0.841 1.00 70.25 154 LEU A O 1
ATOM 1282 N N . HIS A 1 155 ? 1.939 -6.511 0.394 1.00 73.94 155 HIS A N 1
ATOM 1283 C CA . HIS A 1 155 ? 1.680 -7.420 -0.707 1.00 73.94 155 HIS A CA 1
ATOM 1284 C C . HIS A 1 155 ? 0.307 -8.043 -0.532 1.00 73.94 155 HIS A C 1
ATOM 1286 O O . HIS A 1 155 ? 0.016 -8.638 0.499 1.00 73.94 155 HIS A O 1
ATOM 1292 N N . VAL A 1 156 ? -0.527 -7.967 -1.562 1.00 76.25 156 VAL A N 1
ATOM 1293 C CA . VAL A 1 156 ? -1.814 -8.664 -1.580 1.00 76.25 156 VAL A CA 1
ATOM 1294 C C . VAL A 1 156 ? -1.709 -9.839 -2.542 1.00 76.25 156 VAL A C 1
ATOM 1296 O O . VAL A 1 156 ? -1.331 -9.673 -3.704 1.00 76.25 156 VAL A O 1
ATOM 1299 N N . LYS A 1 157 ? -1.994 -11.048 -2.053 1.00 80.69 157 LYS A N 1
ATOM 1300 C CA . LYS A 1 157 ? -1.974 -12.268 -2.868 1.00 80.69 157 LYS A CA 1
ATOM 1301 C C . LYS A 1 157 ? -3.344 -12.508 -3.481 1.00 80.69 157 LYS A C 1
ATOM 1303 O O . LYS A 1 157 ? -4.313 -12.647 -2.748 1.00 80.69 157 LYS A O 1
ATOM 1308 N N . LEU A 1 158 ? -3.396 -12.670 -4.804 1.00 82.06 158 LEU A N 1
ATOM 1309 C CA . LEU A 1 158 ? -4.602 -13.147 -5.477 1.00 82.06 158 LEU A CA 1
ATOM 1310 C C . LEU A 1 158 ? -4.927 -14.579 -5.055 1.00 82.06 158 LEU A C 1
ATOM 1312 O O . LEU A 1 158 ? -4.147 -15.500 -5.304 1.00 82.06 158 LEU A O 1
ATOM 1316 N N . ASN A 1 159 ? -6.072 -14.754 -4.408 1.00 86.12 159 ASN A N 1
ATOM 1317 C CA . ASN A 1 159 ? -6.606 -16.042 -3.995 1.00 86.12 159 ASN A CA 1
ATOM 1318 C C . ASN A 1 159 ? -8.144 -15.997 -3.992 1.00 86.12 159 ASN A C 1
ATOM 1320 O O . ASN A 1 159 ? -8.761 -14.954 -4.207 1.00 86.12 159 ASN A O 1
ATOM 1324 N N . GLN A 1 160 ? -8.764 -17.135 -3.690 1.00 86.88 160 GLN A N 1
ATOM 1325 C CA . GLN A 1 160 ? -10.221 -17.250 -3.601 1.00 86.88 160 GLN A CA 1
ATOM 1326 C C . GLN A 1 160 ? -10.838 -16.398 -2.481 1.00 86.88 160 GLN A C 1
ATOM 1328 O O . GLN A 1 160 ? -12.003 -16.039 -2.577 1.00 86.88 160 GLN A O 1
ATOM 1333 N N . ALA A 1 161 ? -10.073 -16.029 -1.448 1.00 85.00 161 ALA A N 1
ATOM 1334 C CA . ALA A 1 161 ? -10.589 -15.257 -0.317 1.00 85.00 161 ALA A CA 1
ATOM 1335 C C . ALA A 1 161 ? -10.935 -13.802 -0.675 1.00 85.00 161 ALA A C 1
ATOM 1337 O O . ALA A 1 161 ? -11.605 -13.140 0.117 1.00 85.00 161 ALA A O 1
ATOM 1338 N N . ILE A 1 162 ? -10.469 -13.315 -1.831 1.00 86.31 162 ILE A N 1
ATOM 1339 C CA . ILE A 1 162 ? -10.776 -11.991 -2.389 1.00 86.31 162 ILE A CA 1
ATOM 1340 C C . ILE A 1 162 ? -12.163 -11.960 -3.053 1.00 86.31 162 ILE A C 1
ATOM 1342 O O . ILE A 1 162 ? -12.790 -10.905 -3.131 1.00 86.31 162 ILE A O 1
ATOM 1346 N N . ILE A 1 163 ? -12.659 -13.106 -3.523 1.00 89.38 163 ILE A N 1
ATOM 1347 C CA . ILE A 1 163 ? -13.951 -13.200 -4.206 1.00 89.38 163 ILE A CA 1
ATOM 1348 C C . ILE A 1 163 ? -15.081 -12.911 -3.208 1.00 89.38 163 ILE A C 1
ATOM 1350 O O . ILE A 1 163 ? -15.057 -13.377 -2.071 1.00 89.38 163 ILE A O 1
ATOM 1354 N N . GLY A 1 164 ? -16.068 -12.127 -3.636 1.00 87.00 164 GLY A N 1
ATOM 1355 C CA . GLY A 1 164 ? -17.203 -11.687 -2.826 1.00 87.00 164 GLY A CA 1
ATOM 1356 C C . GLY A 1 164 ? -16.934 -10.444 -1.975 1.00 87.00 164 GLY A C 1
ATOM 1357 O O . GLY A 1 164 ? -17.844 -9.972 -1.301 1.00 87.00 164 GLY A O 1
ATOM 1358 N N . GLN A 1 165 ? -15.719 -9.886 -1.997 1.00 88.25 165 GLN A N 1
ATOM 1359 C CA . GLN A 1 165 ? -15.417 -8.670 -1.241 1.00 88.25 165 GLN A CA 1
ATOM 1360 C C . GLN A 1 165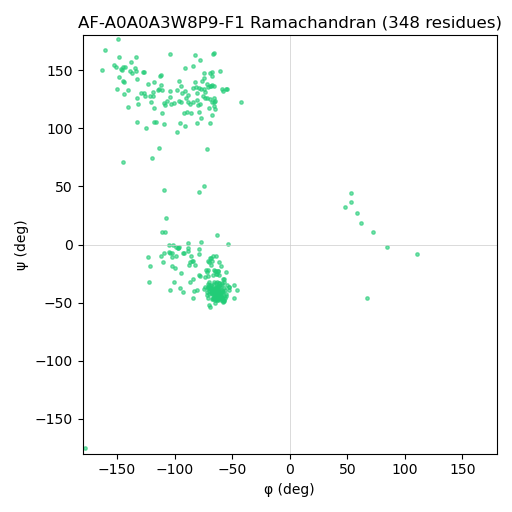 ? -16.016 -7.429 -1.897 1.00 88.25 165 GLN A C 1
ATOM 1362 O O . GLN A 1 165 ? -15.851 -7.210 -3.101 1.00 88.25 165 GLN A O 1
ATOM 1367 N N . HIS A 1 166 ? -16.648 -6.603 -1.064 1.00 90.38 166 HIS A N 1
ATOM 1368 C CA . HIS A 1 166 ? -17.059 -5.246 -1.400 1.00 90.38 166 HIS A CA 1
ATOM 1369 C C . HIS A 1 166 ? -15.855 -4.313 -1.279 1.00 90.38 166 HIS A C 1
ATOM 1371 O O . HIS A 1 166 ? -15.191 -4.259 -0.240 1.00 90.38 166 HIS A O 1
ATOM 1377 N N . ILE A 1 167 ? -15.553 -3.604 -2.359 1.00 90.31 167 ILE A N 1
ATOM 1378 C CA . ILE A 1 167 ? -14.387 -2.739 -2.472 1.00 90.31 167 ILE A CA 1
ATOM 1379 C C . ILE A 1 167 ? -14.778 -1.385 -3.055 1.00 90.31 167 ILE A C 1
ATOM 1381 O O . ILE A 1 167 ? -15.655 -1.289 -3.911 1.00 90.31 167 ILE A O 1
ATOM 1385 N N . TRP A 1 168 ? -14.049 -0.356 -2.644 1.00 89.69 168 TRP A N 1
ATOM 1386 C CA . TRP A 1 168 ? -14.030 0.929 -3.322 1.00 89.69 168 TRP A CA 1
ATOM 1387 C C . TRP A 1 168 ? -12.871 0.951 -4.317 1.00 89.69 168 TRP A C 1
ATOM 1389 O O . TRP A 1 168 ? -11.737 0.606 -3.963 1.00 89.69 168 TRP A O 1
ATOM 1399 N N . VAL A 1 169 ? -13.133 1.340 -5.566 1.00 89.69 169 VAL A N 1
ATOM 1400 C CA . VAL A 1 169 ? -12.134 1.290 -6.645 1.00 89.69 169 VAL A CA 1
ATOM 1401 C C . VAL A 1 169 ? -12.038 2.620 -7.365 1.00 89.69 169 VAL A C 1
ATOM 1403 O O . VAL A 1 169 ? -13.032 3.134 -7.863 1.00 89.69 169 VAL A O 1
ATOM 1406 N N . HIS A 1 170 ? -10.809 3.107 -7.533 1.00 87.44 170 HIS A N 1
ATOM 1407 C CA . HIS A 1 170 ? -10.470 4.170 -8.471 1.00 87.44 170 HIS A CA 1
ATOM 1408 C C . HIS A 1 170 ? -9.798 3.565 -9.705 1.00 87.44 170 HIS A C 1
ATOM 1410 O O . HIS A 1 170 ? -8.745 2.921 -9.609 1.00 87.44 170 HIS A O 1
ATOM 1416 N N . TYR A 1 171 ? -10.387 3.782 -10.877 1.00 87.31 171 TYR A N 1
ATOM 1417 C CA . TYR A 1 171 ? -9.918 3.200 -12.129 1.00 87.31 171 TYR A CA 1
ATOM 1418 C C . TYR A 1 171 ? -9.941 4.199 -13.285 1.00 87.31 171 TYR A C 1
ATOM 1420 O O . TYR A 1 171 ? -10.674 5.185 -13.289 1.00 87.31 171 TYR A O 1
ATOM 1428 N N . LEU A 1 172 ? -9.119 3.926 -14.294 1.00 85.38 172 LEU A N 1
ATOM 1429 C CA . LEU A 1 172 ? -9.079 4.677 -15.543 1.00 85.38 172 LEU A CA 1
ATOM 1430 C C . LEU A 1 172 ? -10.080 4.087 -16.539 1.00 85.38 172 LEU A C 1
ATOM 1432 O O . LEU A 1 172 ? -10.017 2.896 -16.854 1.00 85.38 172 LEU A O 1
ATOM 1436 N N . ALA A 1 173 ? -11.020 4.903 -17.017 1.00 83.00 173 ALA A N 1
ATOM 1437 C CA . ALA A 1 173 ? -12.224 4.414 -17.686 1.00 83.00 173 ALA A CA 1
ATOM 1438 C C . ALA A 1 173 ? -11.961 3.657 -19.005 1.00 83.00 173 ALA A C 1
ATOM 1440 O O . ALA A 1 173 ? -12.588 2.621 -19.246 1.00 83.00 173 ALA A O 1
ATOM 1441 N N . ARG A 1 174 ? -11.047 4.128 -19.870 1.00 81.75 174 ARG A N 1
ATOM 1442 C CA . ARG A 1 174 ? -10.842 3.526 -21.205 1.00 81.75 174 ARG A CA 1
ATOM 1443 C C . ARG A 1 174 ? -9.928 2.305 -21.165 1.00 81.75 174 ARG A C 1
ATOM 1445 O O . ARG A 1 174 ? -10.174 1.325 -21.866 1.00 81.75 174 ARG A O 1
ATOM 1452 N N . SER A 1 175 ? -8.875 2.365 -20.359 1.00 80.50 175 SER A N 1
ATOM 1453 C CA . SER A 1 175 ? -7.884 1.301 -20.165 1.00 80.50 175 SER A CA 1
ATOM 1454 C C . SER A 1 175 ? -8.319 0.260 -19.133 1.00 80.50 175 SER A C 1
ATOM 1456 O O . SER A 1 175 ? -7.723 -0.817 -19.071 1.00 80.50 175 SER A O 1
ATOM 1458 N N . ARG A 1 176 ? -9.358 0.565 -18.341 1.00 86.81 176 ARG A N 1
ATOM 1459 C CA . ARG A 1 176 ? -9.868 -0.268 -17.239 1.00 86.81 176 ARG A CA 1
ATOM 1460 C C . ARG A 1 176 ? -8.765 -0.647 -16.258 1.00 86.81 176 ARG A C 1
ATOM 1462 O O . ARG A 1 176 ? -8.719 -1.767 -15.760 1.00 86.81 176 ARG A O 1
ATOM 1469 N N . THR A 1 177 ? -7.847 0.281 -16.027 1.00 84.06 177 THR A N 1
ATOM 1470 C CA . THR A 1 177 ? -6.702 0.076 -15.144 1.00 84.06 177 THR A CA 1
ATOM 1471 C C . THR A 1 177 ? -7.041 0.588 -13.757 1.00 84.06 177 THR A C 1
ATOM 1473 O O . THR A 1 177 ? -7.377 1.762 -13.608 1.00 84.06 177 THR A O 1
ATOM 1476 N N . ILE A 1 178 ? -6.953 -0.280 -12.755 1.00 85.19 178 ILE A N 1
ATOM 1477 C CA . ILE A 1 178 ? -7.139 0.083 -11.354 1.00 85.19 178 ILE A CA 1
ATOM 1478 C C . ILE A 1 178 ? -5.894 0.820 -10.876 1.00 85.19 178 ILE A C 1
ATOM 1480 O O . ILE A 1 178 ? -4.769 0.352 -11.046 1.00 85.19 178 ILE A O 1
ATOM 1484 N N . VAL A 1 179 ? -6.126 1.990 -10.295 1.00 81.69 179 VAL A N 1
ATOM 1485 C CA . VAL A 1 179 ? -5.100 2.898 -9.779 1.00 81.69 179 VAL A CA 1
ATOM 1486 C C . VAL A 1 179 ? -5.055 2.812 -8.260 1.00 81.69 179 VAL A C 1
ATOM 1488 O O . VAL A 1 179 ? -3.985 2.825 -7.668 1.00 81.69 179 VAL A O 1
ATOM 1491 N N . GLN A 1 180 ? -6.212 2.697 -7.617 1.00 84.06 180 GLN A N 1
ATOM 1492 C CA . GLN A 1 180 ? -6.300 2.519 -6.178 1.00 84.06 180 GLN A CA 1
ATOM 1493 C C . GLN A 1 180 ? -7.519 1.676 -5.845 1.00 84.06 180 GLN A C 1
ATOM 1495 O O . GLN A 1 180 ? -8.550 1.798 -6.501 1.00 84.06 180 GLN A O 1
ATOM 1500 N N . LEU A 1 181 ? -7.401 0.827 -4.830 1.00 88.00 181 LEU A N 1
ATOM 1501 C CA . LEU A 1 181 ? -8.539 0.106 -4.287 1.00 88.00 181 LEU A CA 1
ATOM 1502 C C . LEU A 1 181 ? -8.332 -0.189 -2.805 1.00 88.00 181 LEU A C 1
ATOM 1504 O O . LEU A 1 181 ? -7.195 -0.323 -2.346 1.00 88.00 181 LEU A O 1
ATOM 1508 N N . TYR A 1 182 ? -9.429 -0.306 -2.078 1.00 87.50 182 TYR A N 1
ATOM 1509 C CA . TYR A 1 182 ? -9.461 -0.726 -0.682 1.00 87.50 182 TYR A CA 1
ATOM 1510 C C . TYR A 1 182 ? -10.813 -1.377 -0.393 1.00 87.50 182 TYR A C 1
ATOM 1512 O O . TYR A 1 182 ? -11.790 -1.132 -1.101 1.00 87.50 182 TYR A O 1
ATOM 1520 N N . ALA A 1 183 ? -10.862 -2.254 0.605 1.00 87.25 183 ALA A N 1
ATOM 1521 C CA . ALA A 1 183 ? -12.116 -2.871 1.017 1.00 87.25 183 ALA A CA 1
ATOM 1522 C C . ALA A 1 183 ? -13.033 -1.818 1.639 1.00 87.25 183 ALA A C 1
ATOM 1524 O O . ALA A 1 183 ? -12.555 -0.888 2.290 1.00 87.25 183 ALA A O 1
ATOM 1525 N N . GLN A 1 184 ? -14.339 -1.964 1.421 1.00 81.88 184 GLN A N 1
ATOM 1526 C CA . GLN A 1 184 ? -15.319 -1.078 2.031 1.00 81.88 184 GLN A CA 1
ATOM 1527 C C . GLN A 1 184 ? -15.334 -1.311 3.546 1.00 81.88 184 GLN A C 1
ATOM 1529 O O . GLN A 1 184 ? -15.532 -2.436 4.020 1.00 81.88 184 GLN A O 1
ATOM 1534 N N . ASP A 1 185 ? -15.082 -0.240 4.296 1.00 65.69 185 ASP A N 1
ATOM 1535 C CA . ASP A 1 185 ? -14.940 -0.289 5.745 1.00 65.69 185 ASP A CA 1
ATOM 1536 C C . ASP A 1 185 ? -16.288 -0.630 6.395 1.00 65.69 185 ASP A C 1
ATOM 1538 O O . ASP A 1 185 ? -17.207 0.185 6.427 1.00 65.69 185 ASP A O 1
ATOM 1542 N N . HIS A 1 186 ? -16.382 -1.823 6.978 1.00 63.97 186 HIS A N 1
ATOM 1543 C CA . HIS A 1 186 ? -17.338 -2.084 8.045 1.00 63.97 186 HIS A CA 1
ATOM 1544 C C . HIS A 1 186 ? -16.548 -1.947 9.345 1.00 63.97 186 HIS A C 1
ATOM 1546 O O . HIS A 1 186 ? -15.860 -2.882 9.752 1.00 63.97 186 HIS A O 1
ATOM 1552 N N . PHE A 1 187 ? -16.605 -0.777 9.991 1.00 64.62 187 PHE A N 1
ATOM 1553 C CA . PHE A 1 187 ? -15.895 -0.496 11.256 1.00 64.62 187 PHE A CA 1
ATOM 1554 C C . PHE A 1 187 ? -16.353 -1.367 12.445 1.00 64.62 187 PHE A C 1
ATOM 1556 O O . PHE A 1 187 ? -15.918 -1.157 13.577 1.00 64.62 187 PHE A O 1
ATOM 1563 N N . ASP A 1 188 ? -17.186 -2.366 12.164 1.00 72.12 188 ASP A N 1
ATOM 1564 C CA . ASP A 1 188 ? -17.756 -3.321 13.095 1.00 72.12 188 ASP A CA 1
ATOM 1565 C C . ASP A 1 188 ? -17.064 -4.694 13.044 1.00 72.12 188 ASP A C 1
ATOM 1567 O O . ASP A 1 188 ? -17.380 -5.537 13.882 1.00 72.12 188 ASP A O 1
ATOM 1571 N N . ASP A 1 189 ? -16.137 -4.952 12.103 1.00 79.75 189 ASP A N 1
ATOM 1572 C CA . ASP A 1 189 ? -15.381 -6.214 12.034 1.00 79.75 189 ASP A CA 1
ATOM 1573 C C . ASP A 1 189 ? -13.898 -6.031 11.661 1.00 79.75 189 ASP A C 1
ATOM 1575 O O . ASP A 1 189 ? -13.542 -5.609 10.561 1.00 79.75 189 ASP A O 1
ATOM 1579 N N . PHE A 1 190 ? -13.009 -6.429 12.576 1.00 81.00 190 PHE A N 1
ATOM 1580 C CA . PHE A 1 190 ? -11.554 -6.346 12.417 1.00 81.00 190 PHE A CA 1
ATOM 1581 C C . PHE A 1 190 ? -10.873 -7.703 12.199 1.00 81.00 190 PHE A C 1
ATOM 1583 O O . PHE A 1 190 ? -9.672 -7.845 12.448 1.00 81.00 190 PHE A O 1
ATOM 1590 N N . HIS A 1 191 ? -11.590 -8.724 11.710 1.00 80.06 191 HIS A N 1
ATOM 1591 C CA . HIS A 1 191 ? -11.012 -10.055 11.493 1.00 80.06 191 HIS A CA 1
ATOM 1592 C C . HIS A 1 191 ? -9.722 -10.028 10.642 1.00 80.06 191 HIS A C 1
ATOM 1594 O O . HIS A 1 191 ? -8.779 -10.775 10.939 1.00 80.06 191 HIS A O 1
ATOM 1600 N N . GLN A 1 192 ? -9.671 -9.142 9.639 1.00 72.12 192 GLN A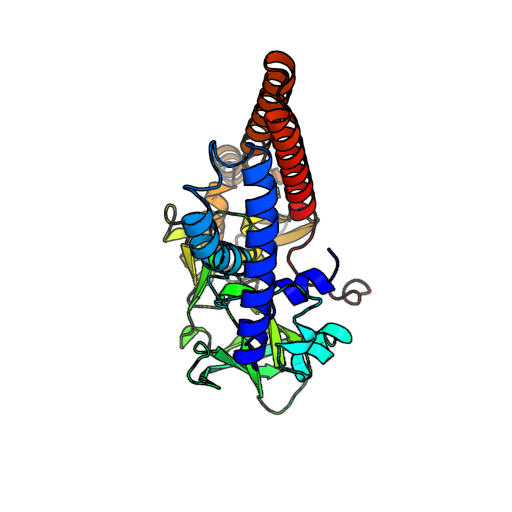 N 1
ATOM 1601 C CA . GLN A 1 192 ? -8.566 -8.953 8.687 1.00 72.12 192 GLN A CA 1
ATOM 1602 C C . GLN A 1 192 ? -7.283 -8.370 9.307 1.00 72.12 192 GLN A C 1
ATOM 1604 O O . GLN A 1 192 ? -6.202 -8.527 8.744 1.00 72.12 192 GLN A O 1
ATOM 1609 N N . MET A 1 193 ? -7.357 -7.767 10.501 1.00 74.50 193 MET A N 1
ATOM 1610 C CA . MET A 1 193 ? -6.187 -7.193 11.185 1.00 74.50 193 MET A CA 1
ATOM 1611 C C . MET A 1 193 ? -5.176 -8.254 11.643 1.00 74.50 193 MET A C 1
ATOM 1613 O O . MET A 1 193 ? -4.038 -7.912 11.950 1.00 74.50 193 MET A O 1
ATOM 1617 N N . LYS A 1 194 ? -5.553 -9.545 11.652 1.00 69.12 194 LYS A N 1
ATOM 1618 C CA . LYS A 1 194 ? -4.682 -10.662 12.062 1.00 69.12 194 LYS A CA 1
ATOM 1619 C C . LYS A 1 194 ? -3.337 -10.672 11.321 1.00 69.12 194 LYS A C 1
ATOM 1621 O O . LYS A 1 194 ? -2.307 -11.002 11.910 1.00 69.12 194 LYS A O 1
ATOM 1626 N N . ASP A 1 195 ? -3.343 -10.302 10.045 1.00 64.75 195 ASP A N 1
ATOM 1627 C CA . ASP A 1 195 ? -2.171 -10.421 9.179 1.00 64.75 195 ASP A CA 1
ATOM 1628 C C . ASP A 1 195 ? -1.079 -9.390 9.524 1.00 64.75 195 ASP A C 1
ATOM 1630 O O . ASP A 1 195 ? 0.102 -9.681 9.327 1.00 64.75 195 ASP A O 1
ATOM 1634 N N . TYR A 1 196 ? -1.434 -8.255 10.154 1.00 66.31 196 TYR A N 1
ATOM 1635 C CA . TYR A 1 196 ? -0.469 -7.266 10.666 1.00 66.31 196 TYR A CA 1
ATOM 1636 C C . TYR A 1 196 ? 0.452 -7.829 11.765 1.00 66.31 196 TYR A C 1
ATOM 1638 O O . TYR A 1 196 ? 1.553 -7.313 11.952 1.00 66.31 196 TYR A O 1
ATOM 1646 N N . PHE A 1 197 ? 0.044 -8.893 12.472 1.00 59.19 197 PHE A N 1
ATOM 1647 C CA . PHE A 1 197 ? 0.818 -9.484 13.581 1.00 59.19 197 PHE A CA 1
ATOM 1648 C C . PHE A 1 197 ? 1.880 -10.470 13.156 1.00 59.19 197 PHE A C 1
ATOM 1650 O O . PHE A 1 197 ? 2.868 -10.656 13.860 1.00 59.19 197 PHE A O 1
ATOM 1657 N N . SER A 1 198 ? 1.649 -11.146 12.037 1.00 53.06 198 SER A N 1
ATOM 1658 C CA . SER A 1 198 ? 2.392 -12.348 11.675 1.00 53.06 198 SER A CA 1
ATOM 1659 C C . SER A 1 198 ? 3.862 -12.095 11.319 1.00 53.06 198 SER A C 1
ATOM 1661 O O . SER A 1 198 ? 4.628 -13.052 11.231 1.00 53.06 198 SER A O 1
ATOM 1663 N N . MET A 1 199 ? 4.282 -10.836 11.126 1.00 51.97 199 MET A N 1
ATOM 1664 C CA . MET A 1 199 ? 5.609 -10.506 10.591 1.00 51.97 199 MET A CA 1
ATOM 1665 C C . MET A 1 199 ? 6.230 -9.220 11.184 1.00 51.97 199 MET A C 1
ATOM 1667 O O . MET A 1 199 ? 6.381 -8.221 10.480 1.00 51.97 199 MET A O 1
ATOM 1671 N N . PRO A 1 200 ? 6.656 -9.222 12.465 1.00 44.66 200 PRO A N 1
ATOM 1672 C CA . PRO A 1 200 ? 7.228 -8.038 13.120 1.00 44.66 200 PRO A CA 1
ATOM 1673 C C . PRO A 1 200 ? 8.630 -7.629 12.621 1.00 44.66 200 PRO A C 1
ATOM 1675 O O . PRO A 1 200 ? 9.057 -6.510 12.895 1.00 44.66 200 PRO A O 1
ATOM 1678 N N . TYR A 1 201 ? 9.346 -8.489 11.881 1.00 42.81 201 TYR A N 1
ATOM 1679 C CA . TYR A 1 201 ? 10.767 -8.272 11.543 1.00 42.81 201 TYR A CA 1
ATOM 1680 C C . TYR A 1 201 ? 11.106 -8.258 10.045 1.00 42.81 201 TYR A C 1
ATOM 1682 O O . TYR A 1 201 ? 12.222 -7.890 9.691 1.00 42.81 201 TYR A O 1
ATOM 1690 N N . THR A 1 202 ? 10.191 -8.645 9.149 1.00 47.88 202 THR A N 1
ATOM 1691 C CA . THR A 1 202 ? 10.540 -8.889 7.734 1.00 47.88 202 THR A CA 1
ATOM 1692 C C . THR A 1 202 ? 10.224 -7.738 6.788 1.00 47.88 202 THR A C 1
ATOM 1694 O O . THR A 1 202 ? 10.650 -7.795 5.642 1.00 47.88 202 THR A O 1
ATOM 1697 N N . GLY A 1 203 ? 9.505 -6.690 7.206 1.00 57.47 203 GLY A N 1
ATOM 1698 C CA . GLY A 1 203 ? 9.176 -5.589 6.287 1.00 57.47 203 GLY A CA 1
ATOM 1699 C C . GLY A 1 203 ? 8.312 -6.023 5.086 1.00 57.47 203 GLY A C 1
ATOM 1700 O O . GLY A 1 203 ? 8.231 -5.329 4.073 1.00 57.47 203 GLY A O 1
ATOM 1701 N N . HIS A 1 204 ? 7.647 -7.173 5.181 1.00 64.56 204 HIS A N 1
ATOM 1702 C CA . HIS A 1 204 ? 6.773 -7.708 4.143 1.00 64.56 204 HIS A CA 1
ATOM 1703 C C . HIS A 1 204 ? 5.468 -8.138 4.807 1.00 64.56 204 HIS A C 1
ATOM 1705 O O . HIS A 1 204 ? 5.436 -9.150 5.497 1.00 64.56 204 HIS A O 1
ATOM 1711 N N . LEU A 1 205 ? 4.399 -7.364 4.631 1.00 70.38 205 LEU A N 1
ATOM 1712 C CA . LEU A 1 205 ? 3.066 -7.748 5.097 1.00 70.38 205 LEU A CA 1
ATOM 1713 C C . LEU A 1 205 ? 2.325 -8.376 3.927 1.00 70.38 205 LEU A C 1
ATOM 1715 O O . LEU A 1 205 ? 2.216 -7.762 2.868 1.00 70.38 205 LEU A O 1
ATOM 1719 N N . VAL A 1 206 ? 1.849 -9.606 4.102 1.00 74.50 206 VAL A N 1
ATOM 1720 C CA . VAL A 1 206 ? 1.141 -10.342 3.055 1.00 74.50 206 VAL A CA 1
ATOM 1721 C C . VAL A 1 206 ? -0.320 -10.483 3.451 1.00 74.50 206 VAL A C 1
ATOM 1723 O O . VAL A 1 206 ? -0.623 -11.214 4.387 1.00 74.50 206 VAL A O 1
ATOM 1726 N N . PHE A 1 207 ? -1.215 -9.832 2.712 1.00 78.31 207 PHE A N 1
ATOM 1727 C CA . PHE A 1 207 ? -2.654 -9.977 2.890 1.00 78.31 207 PHE A CA 1
ATOM 1728 C C . PHE A 1 207 ? -3.236 -10.989 1.913 1.00 78.31 207 PHE A C 1
ATOM 1730 O O . PHE A 1 207 ? -2.886 -11.043 0.728 1.00 78.31 207 PHE A O 1
ATOM 1737 N N . HIS A 1 208 ? -4.172 -11.773 2.431 1.00 81.00 208 HIS A N 1
ATOM 1738 C CA . HIS A 1 208 ? -4.992 -12.704 1.662 1.00 81.00 208 HIS A CA 1
ATOM 1739 C C . HIS A 1 208 ? -6.306 -12.090 1.182 1.00 81.00 208 HIS A C 1
ATOM 1741 O O . HIS A 1 208 ? -7.044 -12.726 0.442 1.00 81.00 208 HIS A O 1
ATOM 1747 N N . GLN A 1 209 ? -6.610 -10.880 1.631 1.00 85.50 209 GLN A N 1
ATOM 1748 C CA . GLN A 1 209 ? -7.812 -10.129 1.313 1.00 85.50 209 GLN A CA 1
ATOM 1749 C C . GLN A 1 209 ? -7.407 -8.704 0.948 1.00 85.50 209 GLN A C 1
ATOM 1751 O O . GLN A 1 209 ? -6.294 -8.276 1.266 1.00 85.50 209 GLN A O 1
ATOM 1756 N N . ILE A 1 210 ? -8.284 -7.972 0.265 1.00 85.50 210 ILE A N 1
ATOM 1757 C CA . ILE A 1 210 ? -8.042 -6.553 0.056 1.00 85.50 210 ILE A CA 1
ATOM 1758 C C . ILE A 1 210 ? -8.097 -5.855 1.425 1.00 85.50 210 ILE A C 1
ATOM 1760 O O . ILE A 1 210 ? -9.089 -6.021 2.132 1.00 85.50 210 ILE A O 1
ATOM 1764 N N . PRO A 1 211 ? -7.063 -5.091 1.821 1.00 84.31 211 PRO A N 1
ATOM 1765 C CA . PRO A 1 211 ? -7.075 -4.383 3.093 1.00 84.31 211 PRO A CA 1
ATOM 1766 C C . PRO A 1 211 ? -8.095 -3.237 3.085 1.00 84.31 211 PRO A C 1
ATOM 1768 O O . PRO A 1 211 ? -8.321 -2.582 2.062 1.00 84.31 211 PRO A O 1
ATOM 1771 N N . THR A 1 212 ? -8.674 -2.977 4.254 1.00 85.38 212 THR A N 1
ATOM 1772 C CA . THR A 1 212 ? -9.531 -1.814 4.520 1.00 85.38 212 THR A CA 1
ATOM 1773 C C . THR A 1 212 ? -8.747 -0.508 4.465 1.00 85.38 212 THR A C 1
ATOM 1775 O O . THR A 1 212 ? -7.512 -0.490 4.557 1.00 85.38 212 THR A O 1
ATOM 1778 N N . GLN A 1 213 ? -9.452 0.616 4.353 1.00 82.88 213 GLN A N 1
ATOM 1779 C CA . GLN A 1 213 ? -8.790 1.917 4.334 1.00 82.88 213 GLN A CA 1
ATOM 1780 C C . GLN A 1 213 ? -8.067 2.184 5.660 1.00 82.88 213 GLN A C 1
ATOM 1782 O O . GLN A 1 213 ? -6.926 2.651 5.663 1.00 82.88 213 GLN A O 1
ATOM 1787 N N . LEU A 1 214 ? -8.686 1.792 6.780 1.00 84.00 214 LEU A N 1
ATOM 1788 C CA . LEU A 1 214 ? -8.078 1.883 8.104 1.00 84.00 214 LEU A CA 1
ATOM 1789 C C . LEU A 1 214 ? -6.749 1.122 8.195 1.00 84.00 214 LEU A C 1
ATOM 1791 O O . LEU A 1 214 ? -5.789 1.655 8.747 1.00 84.00 214 LEU A O 1
ATOM 1795 N N . MET A 1 215 ? -6.676 -0.102 7.655 1.00 81.44 215 MET A N 1
ATOM 1796 C CA . MET A 1 215 ? -5.442 -0.901 7.631 1.00 81.44 215 MET A CA 1
ATOM 1797 C C . MET A 1 215 ? -4.311 -0.138 6.937 1.00 81.44 215 MET A C 1
ATOM 1799 O O . MET A 1 215 ? -3.222 0.026 7.493 1.00 81.44 215 MET A O 1
ATOM 1803 N N . LEU A 1 216 ? -4.600 0.410 5.757 1.00 80.38 216 LEU A N 1
ATOM 1804 C CA . LEU A 1 216 ? -3.652 1.210 4.981 1.00 80.38 216 LEU A CA 1
ATOM 1805 C C . LEU A 1 216 ? -3.240 2.510 5.698 1.00 80.38 216 LEU A C 1
ATOM 1807 O O . LEU A 1 216 ? -2.134 3.007 5.479 1.00 80.38 216 LEU A O 1
ATOM 1811 N N . ASP A 1 217 ? -4.089 3.031 6.586 1.00 80.94 217 ASP A N 1
ATOM 1812 C CA . ASP A 1 217 ? -3.854 4.251 7.359 1.00 80.94 217 ASP A CA 1
ATOM 1813 C C . ASP A 1 217 ? -3.056 4.077 8.652 1.00 80.94 217 ASP A C 1
ATOM 1815 O O . ASP A 1 217 ? -2.564 5.075 9.190 1.00 80.94 217 ASP A O 1
ATOM 1819 N N . ILE A 1 218 ? -2.869 2.847 9.143 1.00 80.56 218 ILE A N 1
ATOM 1820 C CA . ILE A 1 218 ? -2.121 2.571 10.384 1.00 80.56 218 ILE A CA 1
ATOM 1821 C C . ILE A 1 218 ? -0.761 3.306 10.429 1.00 80.56 218 ILE A C 1
ATOM 1823 O O . ILE A 1 218 ? -0.479 3.964 11.436 1.00 80.56 218 ILE A O 1
ATOM 1827 N N . PRO A 1 219 ? 0.075 3.306 9.366 1.00 76.12 219 PRO A N 1
ATOM 1828 C CA . PRO A 1 219 ? 1.362 4.015 9.372 1.00 76.12 219 PRO A CA 1
ATOM 1829 C C . PRO A 1 219 ? 1.242 5.547 9.464 1.00 76.12 219 PRO A C 1
ATOM 1831 O O . PRO A 1 219 ? 2.188 6.242 9.856 1.00 76.12 219 PRO A O 1
ATOM 1834 N N . TYR A 1 220 ? 0.089 6.098 9.086 1.00 75.25 220 TYR A N 1
ATOM 1835 C CA . TYR A 1 220 ? -0.188 7.532 9.092 1.00 75.25 220 TYR A CA 1
ATOM 1836 C C . TYR A 1 220 ? -0.843 8.001 10.390 1.00 75.25 220 TYR A C 1
ATOM 1838 O O . TYR A 1 220 ? -0.929 9.215 10.606 1.00 75.25 220 TYR A O 1
ATOM 1846 N N . LEU A 1 221 ? -1.227 7.090 11.288 1.00 79.06 221 LEU A N 1
ATOM 1847 C CA . LEU A 1 221 ? -1.784 7.443 12.589 1.00 79.06 221 LEU A CA 1
ATOM 1848 C C . LEU A 1 221 ? -0.832 8.359 13.368 1.00 79.06 221 LEU A C 1
ATOM 1850 O O . LEU A 1 221 ? 0.392 8.199 13.403 1.00 79.06 221 LEU A O 1
ATOM 1854 N N . SER A 1 222 ? -1.418 9.405 13.934 1.00 81.56 222 SER A N 1
ATOM 1855 C CA . SER A 1 222 ? -0.710 10.469 14.645 1.00 81.56 222 SER A CA 1
ATOM 1856 C C . SER A 1 222 ? -1.191 10.615 16.078 1.00 81.56 222 SER A C 1
ATOM 1858 O O . SER A 1 222 ? -0.402 10.939 16.965 1.00 81.56 222 SER A O 1
ATOM 1860 N N . GLU A 1 223 ? -2.470 10.340 16.306 1.00 86.06 223 GLU A N 1
ATOM 1861 C CA . GLU A 1 223 ? -3.098 10.438 17.605 1.00 86.06 223 GLU A CA 1
ATOM 1862 C C . GLU A 1 223 ? -4.141 9.331 17.755 1.00 86.06 223 GLU A C 1
ATOM 1864 O O . GLU A 1 223 ? -4.840 8.976 16.807 1.00 86.06 223 GLU A O 1
ATOM 1869 N N . ILE A 1 224 ? -4.187 8.769 18.958 1.00 87.88 224 ILE A N 1
ATOM 1870 C CA . ILE A 1 224 ? -5.099 7.715 19.382 1.00 87.88 224 ILE A CA 1
ATOM 1871 C C . ILE A 1 224 ? -5.654 8.192 20.718 1.00 87.88 224 ILE A C 1
ATOM 1873 O O . ILE A 1 224 ? -4.889 8.457 21.653 1.00 87.88 224 ILE A O 1
ATOM 1877 N N . GLN A 1 225 ? -6.968 8.340 20.791 1.00 89.88 225 GLN A N 1
ATOM 1878 C CA . GLN A 1 225 ? -7.685 8.738 21.995 1.00 89.88 225 GLN A CA 1
ATOM 1879 C C . GLN A 1 225 ? -8.723 7.673 22.330 1.00 89.88 225 GLN A C 1
ATOM 1881 O O . GLN A 1 225 ? -9.396 7.167 21.438 1.00 89.88 225 GLN A O 1
ATOM 1886 N N . ALA A 1 226 ? -8.850 7.344 23.609 1.00 89.31 226 ALA A N 1
ATOM 1887 C CA . ALA A 1 226 ? -9.927 6.515 24.124 1.00 89.31 226 ALA A CA 1
ATOM 1888 C C . ALA A 1 226 ? -10.937 7.410 24.846 1.00 89.31 226 ALA A C 1
ATOM 1890 O O . ALA A 1 226 ? -10.538 8.264 25.638 1.00 89.31 226 ALA A O 1
ATOM 1891 N N . ILE A 1 227 ? -12.223 7.239 24.549 1.00 90.38 227 ILE A N 1
ATOM 1892 C CA . ILE A 1 227 ? -13.322 8.045 25.091 1.00 90.38 227 ILE A CA 1
ATOM 1893 C C . ILE A 1 227 ? -14.422 7.101 25.552 1.00 90.38 227 ILE A C 1
ATOM 1895 O O . ILE A 1 227 ? -14.866 6.267 24.774 1.00 90.38 227 ILE A O 1
ATOM 1899 N N . ARG A 1 228 ? -14.871 7.207 26.799 1.00 87.00 228 ARG A N 1
ATOM 1900 C CA . ARG A 1 228 ? -15.976 6.383 27.304 1.00 87.00 228 ARG A CA 1
ATOM 1901 C C . ARG A 1 228 ? -17.298 6.839 26.696 1.00 87.00 228 ARG A C 1
ATOM 1903 O O . ARG A 1 228 ? -17.548 8.038 26.586 1.00 87.00 228 ARG A O 1
ATOM 1910 N N . GLU A 1 229 ? -18.132 5.882 26.308 1.00 80.31 229 GLU A N 1
ATOM 1911 C CA . GLU A 1 229 ? -19.507 6.174 25.905 1.00 80.31 229 GLU A CA 1
ATOM 1912 C C . GLU A 1 229 ? -20.343 6.422 27.162 1.00 80.31 229 GLU A C 1
ATOM 1914 O O . GLU A 1 229 ? -20.228 5.686 28.140 1.00 80.31 229 GLU A O 1
ATOM 1919 N N . GLN A 1 230 ? -21.151 7.484 27.156 1.00 67.50 230 GLN A N 1
ATOM 1920 C CA . GLN A 1 230 ? -21.976 7.851 28.314 1.00 67.50 230 GLN A CA 1
ATOM 1921 C C . GLN A 1 230 ? -23.141 6.867 28.523 1.00 67.50 230 GLN A C 1
ATOM 1923 O O . GLN A 1 230 ? -23.540 6.641 29.662 1.00 67.50 230 GLN A O 1
ATOM 1928 N N . ASP A 1 231 ? -23.602 6.218 27.446 1.00 64.62 231 ASP A N 1
ATOM 1929 C CA . ASP A 1 231 ? -24.829 5.411 27.437 1.00 64.62 231 ASP A CA 1
ATOM 1930 C C . ASP A 1 231 ? -24.599 3.891 27.321 1.00 64.62 231 ASP A C 1
ATOM 1932 O O . ASP A 1 231 ? -25.546 3.113 27.437 1.00 64.62 231 ASP A O 1
ATOM 1936 N N . GLN A 1 232 ? -23.361 3.427 27.100 1.00 62.09 232 GLN A N 1
ATOM 1937 C CA . GLN A 1 232 ? -23.060 2.004 26.885 1.00 62.09 232 GLN A CA 1
ATOM 1938 C C . GLN A 1 232 ? -21.847 1.525 27.690 1.00 62.09 232 GLN A C 1
ATOM 1940 O O . GLN A 1 232 ? -20.915 2.274 27.981 1.00 62.09 232 GLN A O 1
ATOM 1945 N N . LYS A 1 233 ? -21.833 0.227 28.036 1.00 69.94 2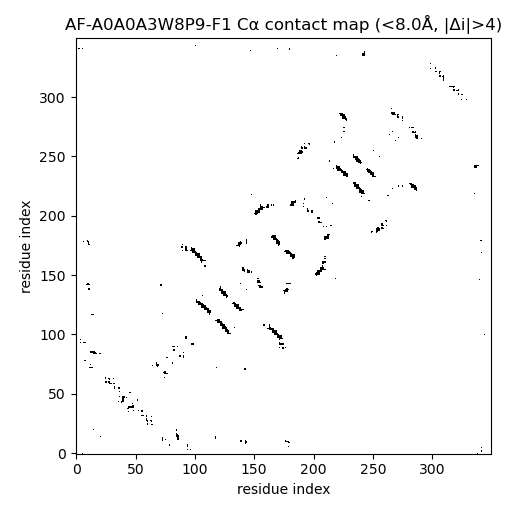33 LYS A N 1
ATOM 1946 C CA . LYS A 1 233 ? -20.666 -0.438 28.639 1.00 69.94 233 LYS A CA 1
ATOM 1947 C C . LYS A 1 233 ? -19.576 -0.606 27.575 1.00 69.94 233 LYS A C 1
ATOM 1949 O O . LYS A 1 233 ? -19.444 -1.672 26.985 1.00 69.94 233 LYS A O 1
ATOM 1954 N N . GLY A 1 234 ? -18.799 0.445 27.336 1.00 81.75 234 GLY A N 1
ATOM 1955 C CA . GLY A 1 234 ? -17.752 0.448 26.320 1.00 81.75 234 GLY A CA 1
ATOM 1956 C C . GLY A 1 234 ? -16.964 1.752 26.261 1.00 81.75 234 GLY A C 1
ATOM 1957 O O . GLY A 1 234 ? -17.108 2.650 27.095 1.00 81.75 234 GLY A O 1
ATOM 1958 N N . TYR A 1 235 ? -16.076 1.835 25.278 1.00 87.12 235 TYR A N 1
ATOM 1959 C CA . TYR A 1 235 ? -15.373 3.060 24.928 1.00 87.12 235 TYR A CA 1
ATOM 1960 C C . TYR A 1 235 ? -15.107 3.114 23.423 1.00 87.12 235 TYR A C 1
ATOM 1962 O O . TYR A 1 235 ? -14.921 2.097 22.760 1.00 87.12 235 TYR A O 1
ATOM 1970 N N . LEU A 1 236 ? -15.050 4.326 22.892 1.00 89.69 236 LEU A N 1
ATOM 1971 C CA . LEU A 1 236 ? -14.666 4.631 21.528 1.00 89.69 236 LEU A CA 1
ATOM 1972 C C . LEU A 1 236 ? -13.160 4.871 21.449 1.00 89.69 236 LEU A C 1
ATOM 1974 O O . LEU A 1 236 ? -12.598 5.669 22.204 1.00 89.69 236 LEU A O 1
ATOM 1978 N N . LEU A 1 237 ? -12.510 4.237 20.480 1.00 89.12 237 LEU A N 1
ATOM 1979 C CA . LEU A 1 237 ? -11.195 4.633 20.002 1.00 89.12 237 LEU A CA 1
ATOM 1980 C C . LEU A 1 237 ? -11.354 5.645 18.871 1.00 89.12 237 LEU A C 1
ATOM 1982 O O . LEU A 1 237 ? -11.820 5.310 17.783 1.00 89.12 237 LEU A O 1
ATOM 1986 N N . LYS A 1 238 ? -10.919 6.881 19.120 1.00 90.75 238 LYS A N 1
ATOM 1987 C CA . LYS A 1 238 ? -10.746 7.903 18.089 1.00 90.75 238 LYS A CA 1
ATOM 1988 C C . LYS A 1 238 ? -9.320 7.859 17.557 1.00 90.75 238 LYS A C 1
ATOM 1990 O O . LYS A 1 238 ? -8.366 8.178 18.271 1.00 90.75 238 LYS A O 1
ATOM 1995 N N . LEU A 1 239 ? -9.176 7.469 16.296 1.00 89.12 239 LEU A N 1
ATOM 1996 C CA . LEU A 1 239 ? -7.903 7.393 15.586 1.00 89.12 239 LEU A CA 1
ATOM 1997 C C . LEU A 1 239 ? -7.797 8.573 14.626 1.00 89.12 239 LEU A C 1
ATOM 1999 O O . LEU A 1 239 ? -8.686 8.774 13.805 1.00 89.12 239 LEU A O 1
ATOM 2003 N N . LYS A 1 240 ? -6.712 9.345 14.698 1.00 88.31 240 LYS A N 1
ATOM 2004 C CA . LYS A 1 240 ? -6.488 10.508 13.831 1.00 88.31 240 LYS A CA 1
ATOM 2005 C C . LYS A 1 240 ? -5.208 10.354 13.023 1.00 88.31 240 LYS A C 1
ATOM 2007 O O . LYS A 1 240 ? -4.110 10.216 13.581 1.00 88.31 240 LYS A O 1
ATOM 2012 N N . THR A 1 241 ? -5.330 10.423 11.703 1.00 84.75 241 THR A N 1
ATOM 2013 C CA . THR A 1 241 ? -4.193 10.375 10.777 1.00 84.75 241 THR A CA 1
ATOM 2014 C C . THR A 1 241 ? -3.461 11.718 10.728 1.00 84.75 241 THR A C 1
ATOM 2016 O O . THR A 1 241 ? -4.008 12.770 11.063 1.00 84.75 241 THR A O 1
ATOM 2019 N N . SER A 1 242 ? -2.198 11.717 10.294 1.00 79.56 242 SER A N 1
ATOM 2020 C CA . SER A 1 242 ? -1.395 12.942 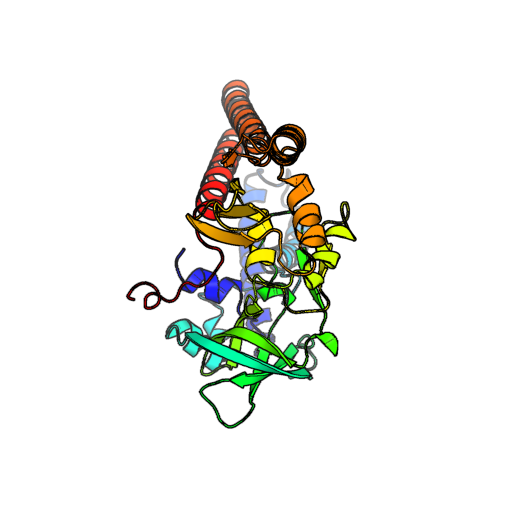10.183 1.00 79.56 242 SER A CA 1
ATOM 2021 C C . SER A 1 242 ? -1.858 13.914 9.095 1.00 79.56 242 SER A C 1
ATOM 2023 O O . SER A 1 242 ? -1.388 15.051 9.079 1.00 79.56 242 SER A O 1
ATOM 2025 N N . TYR A 1 243 ? -2.757 13.479 8.212 1.00 79.31 243 TYR A N 1
ATOM 2026 C CA . TYR A 1 243 ? -3.377 14.308 7.179 1.00 79.31 243 TYR A CA 1
ATOM 2027 C C . TYR A 1 243 ? -4.808 14.750 7.540 1.00 79.31 243 TYR A C 1
ATOM 2029 O O . TYR A 1 243 ? -5.407 15.503 6.785 1.00 79.31 243 TYR A O 1
ATOM 2037 N N . GLY A 1 244 ? -5.332 14.356 8.710 1.00 80.88 244 GLY A N 1
ATOM 2038 C CA . GLY A 1 244 ? -6.554 14.927 9.291 1.00 80.88 244 GLY A CA 1
ATOM 2039 C C . GLY A 1 244 ? -7.778 14.012 9.333 1.00 80.88 244 GLY A C 1
ATOM 2040 O O . GLY A 1 244 ? -8.742 14.372 10.003 1.00 80.88 244 GLY A O 1
ATOM 2041 N N . LYS A 1 245 ? -7.742 12.829 8.709 1.00 84.56 245 LYS A N 1
ATOM 2042 C CA . LYS A 1 245 ? -8.856 11.871 8.752 1.00 84.56 245 LYS A CA 1
ATOM 2043 C C . LYS A 1 245 ? -9.015 11.271 10.148 1.00 84.56 245 LYS A C 1
ATOM 2045 O O . LYS A 1 245 ? -8.027 10.907 10.793 1.00 84.56 245 LYS A O 1
ATOM 2050 N N . THR A 1 246 ? -10.260 11.173 10.605 1.00 87.19 246 THR A N 1
ATOM 2051 C CA . THR A 1 246 ? -10.619 10.631 11.918 1.00 87.19 246 THR A CA 1
ATOM 2052 C C . THR A 1 246 ? -11.510 9.408 11.782 1.00 87.19 246 THR A C 1
ATOM 2054 O O . THR A 1 246 ? -12.526 9.464 11.097 1.00 87.19 246 THR A O 1
ATOM 2057 N N . TYR A 1 247 ? -11.157 8.340 12.487 1.00 88.06 247 TYR A N 1
ATOM 2058 C CA . TYR A 1 247 ? -11.956 7.128 12.623 1.00 88.06 247 TYR A CA 1
ATOM 2059 C C . TYR A 1 247 ? -12.455 7.018 14.060 1.00 88.06 247 TYR A C 1
ATOM 2061 O O . TYR A 1 247 ? -11.680 7.262 14.986 1.00 88.06 247 TYR A O 1
ATOM 2069 N N . SER A 1 248 ? -13.717 6.642 14.247 1.00 88.88 248 SER A N 1
ATOM 2070 C CA . SER A 1 248 ? -14.304 6.371 15.563 1.00 88.88 248 SER A CA 1
ATOM 2071 C C . SER A 1 248 ? -14.741 4.915 15.596 1.00 88.88 248 SER A C 1
ATOM 2073 O O . SER A 1 248 ? -15.571 4.516 14.788 1.00 88.88 248 SER A O 1
ATOM 2075 N N . ILE A 1 249 ? -14.153 4.124 16.489 1.00 89.62 249 ILE A N 1
ATOM 2076 C CA . ILE A 1 249 ? -14.352 2.673 16.538 1.00 89.62 249 ILE A CA 1
ATOM 2077 C C . ILE A 1 249 ? -14.806 2.282 17.936 1.00 89.62 249 ILE A C 1
ATOM 2079 O O . ILE A 1 249 ? -14.140 2.631 18.910 1.00 89.62 249 ILE A O 1
ATOM 2083 N N . SER A 1 250 ? -15.903 1.538 18.043 1.00 88.12 250 SER A N 1
ATOM 2084 C CA . SER A 1 250 ? -16.379 1.031 19.330 1.00 88.12 250 SER A CA 1
ATOM 2085 C C . SER A 1 250 ? -15.558 -0.157 19.813 1.00 88.12 250 SER A C 1
ATOM 2087 O O . SER A 1 250 ? -15.218 -1.053 19.043 1.00 88.12 250 SER A O 1
ATOM 2089 N N . SER A 1 251 ? -15.300 -0.206 21.121 1.00 87.25 251 SER A N 1
ATOM 2090 C CA . SER A 1 251 ? -14.723 -1.375 21.788 1.00 87.25 251 SER A CA 1
ATOM 2091 C C . SER A 1 251 ? -15.601 -2.624 21.689 1.00 87.25 251 SER A C 1
ATOM 2093 O O . SER A 1 251 ? -15.135 -3.718 21.993 1.00 87.25 251 SER A O 1
ATOM 2095 N N . LEU A 1 252 ? -16.874 -2.462 21.315 1.00 87.44 252 LEU A N 1
ATOM 2096 C CA . LEU A 1 252 ? -17.833 -3.550 21.118 1.00 87.44 252 LEU A CA 1
ATOM 2097 C C . LEU A 1 252 ? -17.809 -4.125 19.693 1.00 87.44 252 LEU A C 1
ATOM 2099 O O . LEU A 1 252 ? -18.525 -5.086 19.414 1.00 87.44 252 LEU A O 1
ATOM 2103 N N . ALA A 1 253 ? -16.997 -3.562 18.793 1.00 86.38 253 ALA A N 1
ATOM 2104 C CA . ALA A 1 253 ? -16.838 -4.087 17.444 1.00 86.38 253 ALA A CA 1
ATOM 2105 C C . ALA A 1 253 ? -16.300 -5.530 17.457 1.00 86.38 253 ALA A C 1
ATOM 2107 O O . ALA A 1 253 ? -15.533 -5.943 18.336 1.00 86.38 253 ALA A O 1
ATOM 2108 N N . ARG A 1 254 ? -16.679 -6.323 16.453 1.00 87.50 254 ARG A N 1
ATOM 2109 C CA . ARG A 1 254 ? -16.219 -7.708 16.319 1.00 87.50 254 ARG A CA 1
ATOM 2110 C C . ARG A 1 254 ? -14.716 -7.725 16.064 1.00 87.50 254 ARG A C 1
ATOM 2112 O O . ARG A 1 254 ? -14.191 -6.965 15.253 1.00 87.50 254 ARG A O 1
ATOM 2119 N N . HIS A 1 255 ? -14.021 -8.631 16.747 1.00 86.62 255 HIS A N 1
ATOM 2120 C CA . HIS A 1 255 ? -12.566 -8.782 16.662 1.00 86.62 255 HIS A CA 1
ATOM 2121 C C . HIS A 1 255 ? -11.768 -7.517 17.033 1.00 86.62 255 HIS A C 1
ATOM 2123 O O . HIS A 1 255 ? -10.653 -7.314 16.546 1.00 86.62 255 HIS A O 1
ATOM 2129 N N . PHE A 1 256 ? -12.323 -6.651 17.885 1.00 87.00 256 PHE A N 1
ATOM 2130 C CA . PHE A 1 256 ? -11.650 -5.438 18.351 1.00 87.00 256 PHE A CA 1
ATOM 2131 C C . PHE A 1 256 ? -10.303 -5.716 19.044 1.00 87.00 256 PHE A C 1
ATOM 2133 O O . PHE A 1 256 ? -9.368 -4.927 18.929 1.00 87.00 256 PHE A O 1
ATOM 2140 N N . ASP A 1 257 ? -10.154 -6.878 19.679 1.00 86.25 257 ASP A N 1
ATOM 2141 C CA . ASP A 1 257 ? -8.889 -7.388 20.217 1.00 86.25 257 ASP A CA 1
ATOM 2142 C C . ASP A 1 257 ? -7.763 -7.405 19.169 1.00 86.25 257 ASP A C 1
ATOM 2144 O O . ASP A 1 257 ? -6.631 -7.019 19.465 1.00 86.25 257 ASP A O 1
ATOM 2148 N N . LYS A 1 258 ? -8.074 -7.771 17.917 1.00 86.62 258 LYS A N 1
ATOM 2149 C CA . LYS A 1 258 ? -7.111 -7.734 16.808 1.00 86.62 258 LYS A CA 1
ATOM 2150 C C . LYS A 1 258 ? -6.731 -6.303 16.446 1.00 86.62 258 LYS A C 1
ATOM 2152 O O . LYS A 1 258 ? -5.570 -6.049 16.150 1.00 86.62 258 LYS A O 1
ATOM 2157 N N . LEU A 1 259 ? -7.662 -5.353 16.486 1.00 85.94 259 LEU A N 1
ATOM 2158 C CA . LEU A 1 259 ? -7.338 -3.943 16.262 1.00 85.94 259 LEU A CA 1
ATOM 2159 C C . LEU A 1 259 ? -6.438 -3.389 17.378 1.00 85.94 259 LEU A C 1
ATOM 2161 O O . LEU A 1 259 ? -5.444 -2.725 17.081 1.00 85.94 259 LEU A O 1
ATOM 2165 N N . GLU A 1 260 ? -6.745 -3.678 18.647 1.00 85.62 260 GLU A N 1
ATOM 2166 C CA . GLU A 1 260 ? -5.905 -3.267 19.783 1.00 85.62 260 GLU A CA 1
ATOM 2167 C C . GLU A 1 260 ? -4.467 -3.772 19.615 1.00 85.62 260 GLU A C 1
ATOM 2169 O O . GLU A 1 260 ? -3.501 -3.021 19.785 1.00 85.62 260 GLU A O 1
ATOM 2174 N N . LEU A 1 261 ? -4.325 -5.037 19.217 1.00 83.12 261 LEU A N 1
ATOM 2175 C CA . LEU A 1 261 ? -3.039 -5.650 18.925 1.00 83.12 261 LEU A CA 1
ATOM 2176 C C . LEU A 1 261 ? -2.316 -4.909 17.784 1.00 83.12 261 LEU A C 1
ATOM 2178 O O . LEU A 1 261 ? -1.117 -4.645 17.914 1.00 83.12 261 LEU A O 1
ATOM 2182 N N . ALA A 1 262 ? -3.012 -4.505 16.707 1.00 79.94 262 ALA A N 1
ATOM 2183 C CA . ALA A 1 262 ? -2.424 -3.815 15.535 1.00 79.94 262 ALA A CA 1
ATOM 2184 C C . ALA A 1 262 ? -1.832 -2.470 15.940 1.00 79.94 262 ALA A C 1
ATOM 2186 O O . ALA A 1 262 ? -0.777 -2.051 15.461 1.00 79.94 262 ALA A O 1
ATOM 2187 N N . LEU A 1 263 ? -2.509 -1.818 16.878 1.00 83.00 263 LEU A N 1
ATOM 2188 C CA . LEU A 1 263 ? -2.144 -0.519 17.404 1.00 83.00 263 LEU A CA 1
ATOM 2189 C C . LEU A 1 263 ? -1.176 -0.598 18.590 1.00 83.00 263 LEU A C 1
ATOM 2191 O O . LEU A 1 263 ? -0.675 0.442 19.008 1.00 83.00 263 LEU A O 1
ATOM 2195 N N . SER A 1 264 ? -0.842 -1.781 19.114 1.00 80.69 264 SER A N 1
ATOM 2196 C CA . SER A 1 264 ? 0.031 -1.950 20.293 1.00 80.69 264 SER A CA 1
ATOM 2197 C C . SER A 1 264 ? 1.394 -1.251 20.160 1.00 80.69 264 SER A C 1
ATOM 2199 O O . SER A 1 264 ? 1.923 -0.671 21.116 1.00 80.69 264 SER A O 1
ATOM 2201 N N . GLY A 1 265 ? 1.952 -1.223 18.946 1.00 75.94 265 GLY A N 1
ATOM 2202 C CA . GLY A 1 265 ? 3.176 -0.486 18.635 1.00 75.94 265 GLY A CA 1
ATOM 2203 C C . GLY A 1 265 ? 3.029 1.029 18.824 1.00 75.94 265 GLY A C 1
ATOM 2204 O O . GLY A 1 265 ? 3.985 1.686 19.242 1.00 75.94 265 GLY A O 1
ATOM 2205 N N . LEU A 1 266 ? 1.830 1.565 18.590 1.00 77.69 266 LEU A N 1
ATOM 2206 C CA . LEU A 1 266 ? 1.475 2.986 18.599 1.00 77.69 266 LEU A CA 1
ATOM 2207 C C . LEU A 1 266 ? 0.794 3.447 19.900 1.00 77.69 266 LEU A C 1
ATOM 2209 O O . LEU A 1 266 ? 0.805 4.645 20.180 1.00 77.69 266 LEU A O 1
ATOM 2213 N N . ILE A 1 267 ? 0.228 2.532 20.691 1.00 84.69 267 ILE A N 1
ATOM 2214 C CA . ILE A 1 267 ? -0.486 2.822 21.942 1.00 84.69 267 ILE A CA 1
ATOM 2215 C C . ILE A 1 267 ? 0.474 2.845 23.133 1.00 84.69 267 ILE A C 1
ATOM 2217 O O . ILE A 1 267 ? 1.227 1.901 23.363 1.00 84.69 267 ILE A O 1
ATOM 2221 N N . ASP A 1 268 ? 0.433 3.910 23.927 1.00 85.38 268 ASP A N 1
ATOM 2222 C CA . ASP A 1 268 ? 1.054 3.961 25.243 1.00 85.38 268 ASP A CA 1
ATOM 2223 C C . ASP A 1 268 ? 0.291 3.035 26.195 1.00 85.38 268 ASP A C 1
ATOM 2225 O O . ASP A 1 268 ? -0.817 3.333 26.649 1.00 85.38 268 ASP A O 1
ATOM 2229 N N . PHE A 1 269 ? 0.903 1.885 26.472 1.00 84.88 269 PHE A N 1
ATOM 2230 C CA . PHE A 1 269 ? 0.319 0.839 27.296 1.00 84.88 269 PHE A CA 1
ATOM 2231 C C . PHE A 1 269 ? -0.025 1.325 28.709 1.00 84.88 269 PHE A C 1
ATOM 2233 O O . PHE A 1 269 ? -1.039 0.901 29.257 1.00 84.88 269 PHE A O 1
ATOM 2240 N N . ILE A 1 270 ? 0.774 2.224 29.294 1.00 85.62 270 ILE A N 1
ATOM 2241 C CA . ILE A 1 270 ? 0.553 2.708 30.663 1.00 85.62 270 ILE A CA 1
ATOM 2242 C C . ILE A 1 270 ? -0.692 3.593 30.692 1.00 85.62 270 ILE A C 1
ATOM 2244 O O . ILE A 1 270 ? -1.616 3.340 31.466 1.00 85.62 270 ILE A O 1
ATOM 2248 N N . ALA A 1 271 ? -0.748 4.587 29.802 1.00 85.00 271 ALA A N 1
ATOM 2249 C CA . ALA A 1 271 ? -1.898 5.481 29.686 1.00 85.00 271 ALA A CA 1
ATOM 2250 C C . ALA A 1 271 ? -3.186 4.704 29.371 1.00 85.00 271 ALA A C 1
ATOM 2252 O O . ALA A 1 271 ? -4.238 4.958 29.958 1.00 85.00 271 ALA A O 1
ATOM 2253 N N . TYR A 1 272 ? -3.093 3.712 28.485 1.00 88.38 272 TYR A N 1
ATOM 2254 C CA . TYR A 1 272 ? -4.232 2.900 28.084 1.00 88.38 272 TYR A CA 1
ATOM 2255 C C . TYR A 1 272 ? -4.729 1.958 29.182 1.00 88.38 272 TYR A C 1
ATOM 2257 O O . TYR A 1 272 ? -5.935 1.853 29.414 1.00 88.38 272 TYR A O 1
ATOM 2265 N N . ARG A 1 273 ? -3.814 1.307 29.906 1.00 86.62 273 ARG A N 1
ATOM 2266 C CA . ARG A 1 273 ? -4.157 0.481 31.066 1.00 86.62 273 ARG A CA 1
ATOM 2267 C C . ARG A 1 273 ? -4.820 1.319 32.155 1.00 86.62 273 ARG A C 1
ATOM 2269 O O . ARG A 1 273 ? -5.858 0.908 32.669 1.00 86.62 273 ARG A O 1
ATOM 2276 N N . ASN A 1 274 ? -4.265 2.492 32.461 1.00 88.12 274 ASN A N 1
ATOM 2277 C CA . ASN A 1 274 ? -4.833 3.402 33.455 1.00 88.12 274 ASN A CA 1
ATOM 2278 C C . ASN A 1 274 ? -6.254 3.819 33.074 1.00 88.12 274 ASN A C 1
ATOM 2280 O O . ASN A 1 274 ? -7.140 3.758 33.923 1.00 88.12 274 ASN A O 1
ATOM 2284 N N . PHE A 1 275 ? -6.485 4.152 31.800 1.00 88.19 275 PHE A N 1
ATOM 2285 C CA . PHE A 1 275 ? -7.822 4.431 31.282 1.00 88.19 275 PHE A CA 1
ATOM 2286 C C . PHE A 1 275 ? -8.773 3.248 31.483 1.00 88.19 275 PHE A C 1
ATOM 2288 O O . PHE A 1 275 ? -9.854 3.446 32.022 1.00 88.19 275 PHE A O 1
ATOM 2295 N N . LYS A 1 276 ? -8.381 2.016 31.117 1.00 86.25 276 LYS A N 1
ATOM 2296 C CA . LYS A 1 276 ? -9.232 0.821 31.287 1.00 86.25 276 LYS A CA 1
ATOM 2297 C C . LYS A 1 276 ? -9.582 0.550 32.755 1.00 86.25 276 LYS A C 1
ATOM 2299 O O . LYS A 1 276 ? -10.726 0.206 33.040 1.00 86.25 276 LYS A O 1
ATOM 2304 N N . GLN A 1 277 ? -8.617 0.712 33.662 1.00 87.69 277 GLN A N 1
ATOM 2305 C CA . GLN A 1 277 ? -8.759 0.390 35.087 1.00 87.69 277 GLN A CA 1
ATOM 2306 C C . GLN A 1 277 ? -9.539 1.439 35.891 1.00 87.69 277 GLN A C 1
ATOM 2308 O O . GLN A 1 277 ? -10.164 1.079 36.883 1.00 87.69 277 GLN A O 1
ATOM 2313 N N . HIS A 1 278 ? -9.532 2.707 35.468 1.00 85.81 278 HIS A N 1
ATOM 2314 C CA . HIS A 1 278 ? -10.204 3.792 36.185 1.00 85.81 278 HIS A CA 1
ATOM 2315 C C . HIS A 1 278 ? -11.438 4.265 35.398 1.00 85.81 278 HIS A C 1
ATOM 2317 O O . HIS A 1 278 ? -11.291 4.973 34.395 1.00 85.81 278 HIS A O 1
ATOM 2323 N N . PRO A 1 279 ? -12.663 3.887 35.815 1.00 79.94 279 PRO A N 1
ATOM 2324 C CA . PRO A 1 279 ? -13.897 4.282 35.132 1.00 79.94 279 PRO A CA 1
ATOM 2325 C C . PRO A 1 279 ? -14.166 5.792 35.185 1.00 79.94 279 PRO A C 1
ATOM 2327 O O . PRO A 1 279 ? -14.814 6.318 34.286 1.00 79.94 279 PRO A O 1
ATOM 2330 N N . GLU A 1 280 ? -13.593 6.485 36.173 1.00 84.00 280 GLU A N 1
ATOM 2331 C CA . GLU A 1 280 ? -13.632 7.946 36.352 1.00 84.00 280 GLU A CA 1
ATOM 2332 C C . GLU A 1 280 ? -13.080 8.715 35.133 1.00 84.00 280 GLU A C 1
ATOM 2334 O O . GLU A 1 280 ? -13.469 9.849 34.850 1.00 84.00 280 GLU A O 1
ATOM 2339 N N . ILE A 1 281 ? -12.134 8.114 34.399 1.00 81.56 281 ILE A N 1
ATOM 2340 C CA . ILE A 1 281 ? -11.458 8.772 33.281 1.00 81.56 281 ILE A CA 1
ATOM 2341 C C . ILE A 1 281 ? -12.364 8.713 32.049 1.00 81.56 281 ILE A C 1
ATOM 2343 O O . ILE A 1 281 ? -12.460 7.681 31.386 1.00 81.56 281 ILE A O 1
ATOM 2347 N N . GLN A 1 282 ? -12.992 9.842 31.713 1.00 83.31 282 GLN A N 1
ATOM 2348 C CA . GLN A 1 282 ? -13.876 9.953 30.546 1.00 83.31 282 GLN A CA 1
ATOM 2349 C C . GLN A 1 282 ? -13.119 9.913 29.215 1.00 83.31 282 GLN A C 1
ATOM 2351 O O . GLN A 1 282 ? -13.599 9.330 28.245 1.00 83.31 282 GLN A O 1
ATOM 2356 N N . GLN A 1 283 ? -11.929 10.515 29.159 1.00 87.88 283 GLN A N 1
ATOM 2357 C CA . GLN A 1 283 ? -11.103 10.566 27.957 1.00 87.88 283 GLN A CA 1
ATOM 2358 C C . GLN A 1 283 ? -9.618 10.464 28.300 1.00 87.88 283 GLN A C 1
ATOM 2360 O O . GLN A 1 283 ? -9.150 11.071 29.264 1.00 87.88 283 GLN A O 1
ATOM 2365 N N . ALA A 1 284 ? -8.865 9.724 27.492 1.00 86.62 284 ALA A N 1
ATOM 2366 C CA . ALA A 1 284 ? -7.418 9.627 27.613 1.00 86.62 284 ALA A CA 1
ATOM 2367 C C . ALA A 1 284 ? -6.759 9.610 26.236 1.00 86.62 284 ALA A C 1
ATOM 2369 O O . ALA A 1 284 ? -7.135 8.842 25.348 1.00 86.62 284 ALA A O 1
ATOM 2370 N N . ARG A 1 285 ? -5.718 10.427 26.066 1.00 86.75 285 ARG A N 1
ATOM 2371 C CA . ARG A 1 285 ? -4.825 10.308 24.916 1.00 86.75 285 ARG A CA 1
ATOM 2372 C C . ARG A 1 285 ? -3.862 9.156 25.172 1.00 86.75 285 ARG A C 1
ATOM 2374 O O . ARG A 1 285 ? -3.019 9.238 26.058 1.00 86.75 285 ARG A O 1
ATOM 2381 N N . ILE A 1 286 ? -3.980 8.107 24.368 1.00 88.50 286 ILE A N 1
ATOM 2382 C CA . ILE A 1 286 ? -3.232 6.855 24.527 1.00 88.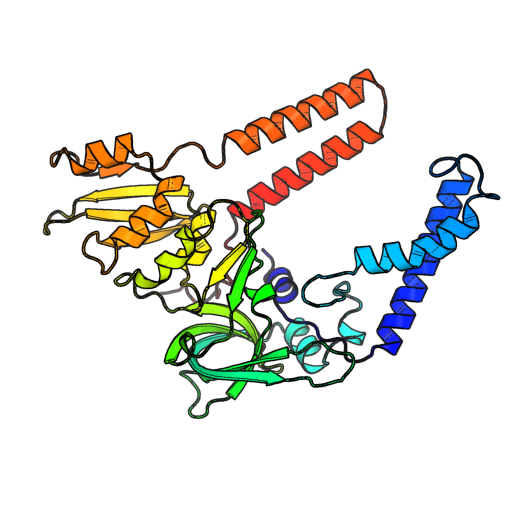50 286 ILE A CA 1
ATOM 2383 C C . ILE A 1 286 ? -2.200 6.649 23.417 1.00 88.50 286 ILE A C 1
ATOM 2385 O O . ILE A 1 286 ? -1.644 5.571 23.283 1.00 88.50 286 ILE A O 1
ATOM 2389 N N . SER A 1 287 ? -1.929 7.653 22.584 1.00 82.94 287 SER A N 1
ATOM 2390 C CA . SER A 1 287 ? -0.865 7.578 21.578 1.00 82.94 287 SER A CA 1
ATOM 2391 C C . SER A 1 287 ? 0.522 7.684 22.214 1.00 82.94 287 SER A C 1
ATOM 2393 O O . SER A 1 287 ? 0.788 8.666 22.913 1.00 82.94 287 SER A O 1
ATOM 2395 N N . LYS A 1 288 ? 1.454 6.788 21.866 1.00 77.31 288 LYS A N 1
ATOM 2396 C CA . LYS A 1 288 ? 2.883 7.000 22.134 1.00 77.31 288 LYS A CA 1
ATOM 2397 C C . LYS A 1 288 ? 3.344 8.281 21.446 1.00 77.31 288 LYS A C 1
ATOM 2399 O O . LYS A 1 288 ? 3.131 8.476 20.251 1.00 77.31 288 LYS A O 1
ATOM 2404 N N . GLN A 1 289 ? 4.088 9.118 22.162 1.00 62.53 289 GLN A N 1
ATOM 2405 C CA . GLN A 1 289 ? 4.681 10.335 21.592 1.00 62.53 289 GLN A CA 1
ATOM 2406 C C . GLN A 1 289 ? 5.779 10.052 20.534 1.00 62.53 289 GLN A C 1
ATOM 2408 O O . GLN A 1 289 ? 6.246 10.975 19.862 1.00 62.53 289 GLN A O 1
ATOM 2413 N N . HIS A 1 290 ? 6.222 8.796 20.378 1.00 51.38 290 HIS A N 1
ATOM 2414 C CA . HIS A 1 290 ? 7.566 8.479 19.882 1.00 51.38 290 HIS A CA 1
ATOM 2415 C C . HIS A 1 290 ? 7.801 8.023 18.426 1.00 51.38 290 HIS A C 1
ATOM 2417 O O . HIS A 1 290 ? 8.971 8.059 18.039 1.00 51.38 290 HIS A O 1
ATOM 2423 N N . PRO A 1 291 ? 6.836 7.682 17.546 1.00 50.50 291 PRO A N 1
ATOM 2424 C CA . PRO A 1 291 ? 7.219 7.089 16.257 1.00 50.50 291 PRO A CA 1
ATOM 2425 C C . PRO A 1 291 ? 7.848 8.088 15.266 1.00 50.50 291 PRO A C 1
ATOM 2427 O O . PRO A 1 291 ? 8.594 7.692 14.377 1.00 50.50 291 PRO A O 1
ATOM 2430 N N . LYS A 1 292 ? 7.605 9.400 15.414 1.00 52.94 292 LYS A N 1
ATOM 2431 C CA . LYS A 1 292 ? 8.087 10.430 14.465 1.00 52.94 292 LYS A CA 1
ATOM 2432 C C . LYS A 1 292 ? 9.154 11.368 15.043 1.00 52.94 292 LYS A C 1
ATOM 2434 O O . LYS A 1 292 ? 9.734 12.144 14.290 1.00 52.94 292 LYS A O 1
ATOM 2439 N N . ARG A 1 293 ? 9.418 11.329 16.355 1.00 49.69 293 ARG A N 1
ATOM 2440 C CA . ARG A 1 293 ? 10.307 12.290 17.041 1.00 49.69 293 ARG A CA 1
ATOM 2441 C C . ARG A 1 293 ? 11.782 11.889 16.940 1.00 49.69 293 ARG A C 1
ATOM 2443 O O . ARG A 1 293 ? 12.601 12.714 16.558 1.00 49.69 293 ARG A O 1
ATOM 2450 N N . ILE A 1 294 ? 12.092 10.614 17.182 1.00 52.38 294 ILE A N 1
ATOM 2451 C CA . ILE A 1 294 ? 13.454 10.053 17.123 1.00 52.38 294 ILE A CA 1
ATOM 2452 C C . ILE A 1 294 ? 14.054 10.095 15.707 1.00 52.38 294 ILE A C 1
ATOM 2454 O O . ILE A 1 294 ? 15.139 10.650 15.564 1.00 52.38 294 ILE A O 1
ATOM 2458 N N . PRO A 1 295 ? 13.380 9.619 14.638 1.00 56.41 295 PRO A N 1
ATOM 2459 C CA . PRO A 1 295 ? 13.953 9.694 13.294 1.00 56.41 295 PRO A CA 1
ATOM 2460 C C . PRO A 1 295 ? 14.111 11.138 12.805 1.00 56.41 295 PRO A C 1
ATOM 2462 O O . PRO A 1 295 ? 15.067 11.423 12.098 1.00 56.41 295 PRO A O 1
ATOM 2465 N N . ARG A 1 296 ? 13.231 12.070 13.209 1.00 59.88 296 ARG A N 1
ATOM 2466 C CA . ARG A 1 296 ? 13.391 13.505 12.904 1.00 59.88 296 ARG A CA 1
ATOM 2467 C C . ARG A 1 296 ? 14.562 14.136 13.656 1.00 59.88 296 ARG A C 1
ATOM 2469 O O . ARG A 1 296 ? 15.247 14.967 13.076 1.00 59.88 296 ARG A O 1
ATOM 2476 N N . LEU A 1 297 ? 14.798 13.739 14.908 1.00 59.97 297 LEU A N 1
ATOM 2477 C CA . LEU A 1 297 ? 15.957 14.175 15.693 1.00 59.97 297 LEU A CA 1
ATOM 2478 C C . LEU A 1 297 ? 17.264 13.617 15.123 1.00 59.97 297 LEU A C 1
ATOM 2480 O O . LEU A 1 297 ? 18.193 14.383 14.911 1.00 59.97 297 LEU A O 1
ATOM 2484 N N . LEU A 1 298 ? 17.320 12.322 14.800 1.00 61.16 298 LEU A N 1
ATOM 2485 C CA . LEU A 1 298 ? 18.480 11.694 14.156 1.00 61.16 298 LEU A CA 1
ATOM 2486 C C . LEU A 1 298 ? 18.759 12.290 12.768 1.00 61.16 298 LEU A C 1
ATOM 2488 O O . LEU A 1 298 ? 19.908 12.580 12.447 1.00 61.16 298 LEU A O 1
ATOM 2492 N N . LEU A 1 299 ? 17.723 12.542 11.959 1.00 65.75 299 LEU A N 1
ATOM 2493 C CA . LEU A 1 299 ? 17.872 13.268 10.692 1.00 65.75 299 LEU A CA 1
ATOM 2494 C C . LEU A 1 299 ? 18.349 14.709 10.906 1.00 65.75 299 LEU A C 1
ATOM 2496 O O . LEU A 1 299 ? 19.204 15.182 10.172 1.00 65.75 299 LEU A O 1
ATOM 2500 N N . GLY A 1 300 ? 17.832 15.406 11.919 1.00 64.69 300 GLY A N 1
ATOM 2501 C CA . GLY A 1 300 ? 18.290 16.752 12.265 1.00 64.69 300 GLY A CA 1
ATOM 2502 C C . GLY A 1 300 ? 19.763 16.780 12.679 1.00 64.69 300 GLY A C 1
ATOM 2503 O O . GLY A 1 300 ? 20.518 17.619 12.196 1.00 64.69 300 GLY A O 1
ATOM 2504 N N . LEU A 1 301 ? 20.189 15.824 13.509 1.00 66.81 301 LEU A N 1
ATOM 2505 C CA . LEU A 1 301 ? 21.577 15.6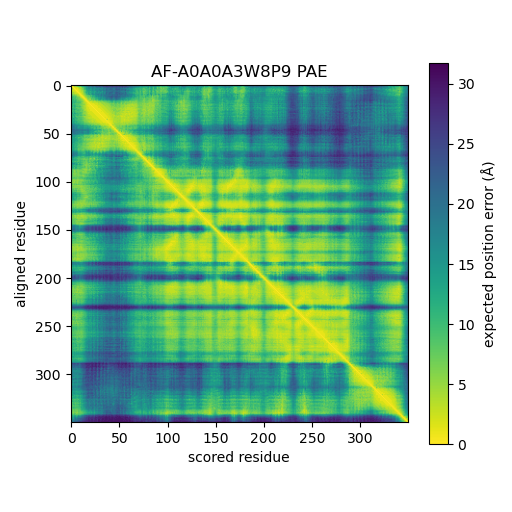70 13.950 1.00 66.81 301 LEU A CA 1
ATOM 2506 C C . LEU A 1 301 ? 22.512 15.286 12.799 1.00 66.81 301 LEU A C 1
ATOM 2508 O O . LEU A 1 301 ? 23.614 15.815 12.716 1.00 66.81 301 LEU A O 1
ATOM 2512 N N . THR A 1 302 ? 22.079 14.410 11.889 1.00 68.94 302 THR A N 1
ATOM 2513 C CA . THR A 1 302 ? 22.871 14.044 10.701 1.00 68.94 302 THR A CA 1
ATOM 2514 C C . THR A 1 302 ? 22.991 15.206 9.720 1.00 68.94 302 THR A C 1
ATOM 2516 O O . THR A 1 302 ? 24.095 15.468 9.257 1.00 68.94 302 THR A O 1
ATOM 2519 N N . ILE A 1 303 ? 21.918 15.968 9.473 1.00 70.25 303 ILE A N 1
ATOM 2520 C CA . ILE A 1 303 ? 21.974 17.207 8.676 1.00 70.25 303 ILE A CA 1
ATOM 2521 C C . ILE A 1 303 ? 22.963 18.197 9.302 1.00 70.25 303 ILE A C 1
ATOM 2523 O O . ILE A 1 303 ? 23.848 18.702 8.612 1.00 70.25 303 ILE A O 1
ATOM 2527 N N . PHE A 1 304 ? 22.856 18.432 10.612 1.00 72.38 304 PHE A N 1
ATOM 2528 C CA . PHE A 1 304 ? 23.767 19.319 11.332 1.00 72.38 304 PHE A CA 1
ATOM 2529 C C . PHE A 1 304 ? 25.223 18.839 11.231 1.00 72.38 304 PHE A C 1
ATOM 2531 O O . PHE A 1 304 ? 26.095 19.613 10.849 1.00 72.38 304 PHE A O 1
ATOM 2538 N N . GLY A 1 305 ? 25.476 17.548 11.467 1.00 68.62 305 GLY A N 1
ATOM 2539 C CA . GLY A 1 305 ? 26.803 16.945 11.329 1.00 68.62 305 GLY A CA 1
ATOM 2540 C C . GLY A 1 305 ? 27.382 17.079 9.918 1.00 68.62 305 GLY A C 1
ATOM 2541 O O . GLY A 1 305 ? 28.551 17.421 9.771 1.00 68.62 305 GLY A O 1
ATOM 2542 N N . THR A 1 306 ? 26.568 16.893 8.873 1.00 69.50 306 THR A N 1
ATOM 2543 C CA . THR A 1 306 ? 27.016 17.051 7.477 1.00 69.50 306 THR A CA 1
ATOM 2544 C C . THR A 1 306 ? 27.337 18.500 7.111 1.00 69.50 306 THR A C 1
ATOM 2546 O O . THR A 1 306 ? 28.301 18.739 6.391 1.00 69.50 306 THR A O 1
ATOM 2549 N N . LEU A 1 307 ? 26.597 19.475 7.652 1.00 68.88 307 LEU A N 1
ATOM 2550 C CA . LEU A 1 307 ? 26.893 20.898 7.460 1.00 68.88 307 LEU A CA 1
ATOM 2551 C C . LEU A 1 307 ? 28.168 21.320 8.201 1.00 68.88 307 LEU A C 1
ATOM 2553 O O . LEU A 1 307 ? 28.980 22.053 7.644 1.00 68.88 307 LEU A O 1
ATOM 2557 N N . VAL A 1 308 ? 28.381 20.822 9.422 1.00 70.38 308 VAL A N 1
ATOM 2558 C CA . VAL A 1 308 ? 29.620 21.061 10.181 1.00 70.38 308 VAL A CA 1
ATOM 2559 C C . VAL A 1 308 ? 30.826 20.442 9.466 1.00 70.38 308 VAL A C 1
ATOM 2561 O O . VAL A 1 308 ? 31.855 21.101 9.333 1.00 70.38 308 VAL A O 1
ATOM 2564 N N . ALA A 1 309 ? 30.695 19.222 8.933 1.00 65.88 309 ALA A N 1
ATOM 2565 C CA . ALA A 1 309 ? 31.741 18.586 8.131 1.00 65.88 309 ALA A CA 1
ATOM 2566 C C . ALA A 1 309 ? 32.055 19.380 6.850 1.00 65.88 309 ALA A C 1
ATOM 2568 O O . ALA A 1 309 ? 33.224 19.577 6.531 1.00 65.88 309 ALA A O 1
ATOM 2569 N N . ALA A 1 310 ? 31.040 19.908 6.158 1.00 67.06 310 ALA A N 1
ATOM 2570 C CA . ALA A 1 310 ? 31.246 20.757 4.981 1.00 67.06 310 ALA A CA 1
ATOM 2571 C C . ALA A 1 310 ? 32.072 22.016 5.299 1.00 67.06 310 ALA A C 1
ATOM 2573 O O . ALA A 1 310 ? 32.929 22.406 4.509 1.00 67.06 310 ALA A O 1
ATOM 2574 N N . ILE A 1 311 ? 31.845 22.628 6.467 1.00 71.50 311 ILE A N 1
ATOM 2575 C CA . ILE A 1 311 ? 32.587 23.815 6.917 1.00 71.50 311 ILE A CA 1
ATOM 2576 C C . ILE A 1 311 ? 34.027 23.453 7.308 1.00 71.50 311 ILE A C 1
ATOM 2578 O O . ILE A 1 311 ? 34.952 24.171 6.941 1.00 71.50 311 ILE A O 1
ATOM 2582 N N . LEU A 1 312 ? 34.227 22.343 8.029 1.00 70.31 312 LEU A N 1
ATOM 2583 C CA . LEU A 1 312 ? 35.549 21.921 8.509 1.00 70.31 312 LEU A CA 1
ATOM 2584 C C . LEU A 1 312 ? 36.469 21.414 7.391 1.00 70.31 312 LEU A C 1
ATOM 2586 O O . LEU A 1 312 ? 37.666 21.682 7.431 1.00 70.31 312 LEU A O 1
ATOM 2590 N N . PHE A 1 313 ? 35.926 20.697 6.404 1.00 73.00 313 PHE A N 1
ATOM 2591 C CA . PHE A 1 313 ? 36.711 20.087 5.324 1.00 73.00 313 PHE A CA 1
ATOM 2592 C C . PHE A 1 313 ? 36.717 20.902 4.022 1.00 73.00 313 PHE A C 1
ATOM 2594 O O . PHE A 1 313 ? 37.381 20.498 3.074 1.00 73.00 313 PHE A O 1
ATOM 2601 N N . GLN A 1 314 ? 35.994 22.032 3.964 1.00 68.06 314 GLN A N 1
ATOM 2602 C CA . GLN A 1 314 ? 35.840 22.881 2.767 1.00 68.06 314 GLN A CA 1
ATOM 2603 C C . GLN A 1 314 ? 35.478 22.097 1.492 1.00 68.06 314 GLN A C 1
ATOM 2605 O O . GLN A 1 314 ? 35.854 22.466 0.379 1.00 68.06 314 GLN A O 1
ATOM 2610 N N . ASP A 1 315 ? 34.733 21.006 1.653 1.00 68.81 315 ASP A N 1
ATOM 2611 C CA . ASP A 1 315 ? 34.419 20.083 0.572 1.00 68.81 315 ASP A CA 1
ATOM 2612 C C . ASP A 1 315 ? 32.936 20.194 0.190 1.00 68.81 315 ASP A C 1
ATOM 2614 O O . ASP A 1 315 ? 32.013 20.003 0.994 1.00 68.81 315 ASP A O 1
ATOM 2618 N N . TRP A 1 316 ? 32.716 20.518 -1.083 1.00 62.94 316 TRP A N 1
ATOM 2619 C CA . TRP A 1 316 ? 31.407 20.722 -1.694 1.00 62.94 316 TRP A CA 1
ATOM 2620 C C . TRP A 1 316 ? 30.533 19.462 -1.674 1.00 62.94 316 TRP A C 1
ATOM 2622 O O . TRP A 1 316 ? 29.303 19.576 -1.701 1.00 62.94 316 TRP A O 1
ATOM 2632 N N . ILE A 1 317 ? 31.132 18.269 -1.570 1.00 66.88 317 ILE A N 1
ATOM 2633 C CA . ILE A 1 317 ? 30.404 16.996 -1.490 1.00 66.88 317 ILE A CA 1
ATOM 2634 C C . ILE A 1 317 ? 29.514 16.957 -0.240 1.00 66.88 317 ILE A C 1
ATOM 2636 O O . ILE A 1 317 ? 28.337 16.597 -0.330 1.00 66.88 317 ILE A O 1
ATOM 2640 N N . PHE A 1 318 ? 30.024 17.391 0.916 1.00 61.34 318 PHE A N 1
ATOM 2641 C CA . PHE A 1 318 ? 29.248 17.417 2.160 1.00 61.34 318 PHE A CA 1
ATOM 2642 C C . PHE A 1 318 ? 28.146 18.480 2.137 1.00 61.34 318 PHE A C 1
ATOM 2644 O O . PHE A 1 318 ? 27.065 18.254 2.685 1.00 61.34 318 PHE A O 1
ATOM 2651 N N . PHE A 1 319 ? 28.373 19.603 1.447 1.00 63.97 319 PHE A N 1
ATOM 2652 C CA . PHE A 1 319 ? 27.350 20.633 1.258 1.00 63.97 319 PHE A CA 1
ATOM 2653 C C . PHE A 1 319 ? 26.181 20.115 0.406 1.00 63.97 319 PHE A C 1
ATOM 2655 O O . PHE A 1 319 ? 25.014 20.263 0.780 1.00 63.97 319 PHE A O 1
ATOM 2662 N N . TYR A 1 320 ? 26.485 19.435 -0.706 1.00 63.16 320 TYR A N 1
ATOM 2663 C CA . TYR A 1 320 ? 25.471 18.806 -1.555 1.00 63.16 320 TYR A CA 1
ATOM 2664 C C . TYR A 1 320 ? 24.704 17.713 -0.800 1.00 63.16 320 TYR A C 1
ATOM 2666 O O . TYR A 1 320 ? 23.473 17.659 -0.853 1.00 63.16 320 TYR A O 1
ATOM 2674 N N . LEU A 1 321 ? 25.412 16.881 -0.033 1.00 68.56 321 LEU A N 1
ATOM 2675 C CA . LEU A 1 321 ? 24.814 15.819 0.772 1.00 68.56 321 LEU A CA 1
ATOM 2676 C C . LEU A 1 321 ? 23.875 16.379 1.856 1.00 68.56 321 LEU A C 1
ATOM 2678 O O . LEU A 1 321 ? 22.760 15.879 2.017 1.00 68.56 321 LEU A O 1
ATOM 2682 N N . GLY A 1 322 ? 24.260 17.472 2.524 1.00 67.88 322 GLY A N 1
ATOM 2683 C CA . GLY A 1 322 ? 23.398 18.193 3.464 1.00 67.88 322 GLY A CA 1
ATOM 2684 C C . GLY A 1 322 ? 22.122 18.737 2.807 1.00 67.88 322 GLY A C 1
ATOM 2685 O O . GLY A 1 322 ? 21.023 18.553 3.336 1.00 67.88 322 GLY A O 1
ATOM 2686 N N . PHE A 1 323 ? 22.231 19.332 1.614 1.00 70.06 323 PHE A N 1
ATOM 2687 C CA . PHE A 1 323 ? 21.068 19.821 0.863 1.00 70.06 323 PHE A CA 1
ATOM 2688 C C . PHE A 1 323 ? 20.120 18.684 0.448 1.00 70.06 323 PHE A C 1
ATOM 2690 O O . PHE A 1 323 ? 18.900 18.803 0.597 1.00 70.06 323 PHE A O 1
ATOM 2697 N N . VAL A 1 324 ? 20.664 17.552 -0.013 1.00 68.88 324 VAL A N 1
ATOM 2698 C CA . VAL A 1 324 ? 19.886 16.349 -0.347 1.00 68.88 324 VAL A CA 1
ATOM 2699 C C . VAL A 1 324 ? 19.138 15.821 0.880 1.00 68.88 324 VAL A C 1
ATOM 2701 O O . VAL A 1 324 ? 17.944 15.529 0.784 1.00 68.88 324 VAL A O 1
ATOM 2704 N N . LEU A 1 325 ? 19.784 15.752 2.048 1.00 69.69 325 LEU A N 1
ATOM 2705 C CA . LEU A 1 325 ? 19.144 15.309 3.292 1.00 69.69 325 LEU A CA 1
ATOM 2706 C C . LEU A 1 325 ? 18.015 16.252 3.738 1.00 69.69 325 LEU A C 1
ATOM 2708 O O . LEU A 1 325 ? 16.935 15.782 4.106 1.00 69.69 325 LEU A O 1
ATOM 2712 N N . ILE A 1 326 ? 18.214 17.571 3.644 1.00 72.62 326 ILE A N 1
ATOM 2713 C CA . ILE A 1 326 ? 17.172 18.572 3.930 1.00 72.62 326 ILE A CA 1
ATOM 2714 C C . ILE A 1 326 ? 15.991 18.411 2.967 1.00 72.62 326 ILE A C 1
ATOM 2716 O O . ILE A 1 326 ? 14.833 18.387 3.395 1.00 72.62 326 ILE A O 1
ATOM 2720 N N . TYR A 1 327 ? 16.262 18.254 1.670 1.00 72.19 327 TYR A N 1
ATOM 2721 C CA . TYR A 1 327 ? 15.227 18.032 0.665 1.00 72.19 327 TYR A CA 1
ATOM 2722 C C . TYR A 1 327 ? 14.419 16.757 0.952 1.00 72.19 327 TYR A C 1
ATOM 2724 O O . TYR A 1 327 ? 13.184 16.791 0.927 1.00 72.19 327 TYR A O 1
ATOM 2732 N N . LEU A 1 328 ? 15.087 15.646 1.282 1.00 67.12 328 LEU A N 1
ATOM 2733 C CA . LEU A 1 328 ? 14.435 14.390 1.662 1.00 67.12 328 LEU A CA 1
ATOM 2734 C C . LEU A 1 328 ? 13.588 14.545 2.932 1.00 67.12 328 LEU A C 1
ATOM 2736 O O . LEU A 1 328 ? 12.470 14.031 2.986 1.00 67.12 328 LEU A O 1
ATOM 2740 N N . LEU A 1 329 ? 14.063 15.301 3.926 1.00 68.94 329 LEU A N 1
ATOM 2741 C CA . LEU A 1 329 ? 13.315 15.587 5.150 1.00 68.94 329 LEU A CA 1
ATOM 2742 C C . LEU A 1 329 ? 12.051 16.412 4.869 1.00 68.94 329 LEU A C 1
ATOM 2744 O O . LEU A 1 329 ? 10.964 16.035 5.313 1.00 68.94 329 LEU A O 1
ATOM 2748 N N . ILE A 1 330 ? 12.156 17.491 4.088 1.00 71.44 330 ILE A N 1
ATOM 2749 C CA . ILE A 1 330 ? 11.002 18.317 3.693 1.00 71.44 330 ILE A CA 1
ATOM 2750 C C . ILE A 1 330 ? 10.003 17.482 2.887 1.00 71.44 330 ILE A C 1
ATOM 2752 O O . ILE A 1 330 ? 8.795 17.545 3.139 1.00 71.44 330 ILE A O 1
ATOM 2756 N N . ARG A 1 331 ? 10.494 16.670 1.943 1.00 68.81 331 ARG A N 1
ATOM 2757 C CA . ARG A 1 331 ? 9.672 15.754 1.146 1.00 68.81 331 ARG A CA 1
ATOM 2758 C C . ARG A 1 331 ? 8.926 14.761 2.037 1.00 68.81 331 ARG A C 1
ATOM 2760 O O . ARG A 1 331 ? 7.715 14.621 1.879 1.00 68.81 331 ARG A O 1
ATOM 2767 N N . ASN A 1 332 ? 9.608 14.138 2.997 1.00 66.94 332 ASN A N 1
ATOM 2768 C CA . ASN A 1 332 ? 8.996 13.206 3.942 1.00 66.94 332 ASN A CA 1
ATOM 2769 C C . ASN A 1 332 ? 7.930 13.895 4.801 1.00 66.94 332 ASN A C 1
ATOM 2771 O O . ASN A 1 332 ? 6.814 13.394 4.900 1.00 66.94 332 ASN A O 1
ATOM 2775 N N . ILE A 1 333 ? 8.217 15.069 5.377 1.00 68.69 333 ILE A N 1
ATOM 2776 C CA . ILE A 1 333 ? 7.244 15.818 6.191 1.00 68.69 333 ILE A CA 1
ATOM 2777 C C . ILE A 1 333 ? 5.995 16.164 5.381 1.00 68.69 333 ILE A C 1
ATOM 2779 O O . ILE A 1 333 ? 4.882 15.968 5.871 1.00 68.69 333 ILE A O 1
ATOM 2783 N N . ARG A 1 334 ? 6.168 16.667 4.152 1.00 68.81 334 ARG A N 1
ATOM 2784 C CA . ARG A 1 334 ? 5.041 16.969 3.262 1.00 68.81 334 ARG A CA 1
ATOM 2785 C C . ARG A 1 334 ? 4.235 15.716 2.958 1.00 68.81 334 ARG A C 1
ATOM 2787 O O . ARG A 1 334 ? 3.015 15.777 3.022 1.00 68.81 334 ARG A O 1
ATOM 2794 N N . HIS A 1 335 ? 4.897 14.591 2.711 1.00 66.12 335 HIS A N 1
ATOM 2795 C CA . HIS A 1 335 ? 4.214 13.344 2.405 1.00 66.12 335 HIS A CA 1
ATOM 2796 C C . HIS A 1 335 ? 3.322 12.849 3.554 1.00 66.12 335 HIS A C 1
ATOM 2798 O O . HIS A 1 335 ? 2.199 12.439 3.295 1.00 66.12 335 HIS A O 1
ATOM 2804 N N . TYR A 1 336 ? 3.748 12.971 4.818 1.00 65.44 336 TYR A N 1
ATOM 2805 C CA . TYR A 1 336 ? 2.905 12.609 5.972 1.00 65.44 336 TYR A CA 1
ATOM 2806 C C . TYR A 1 336 ? 1.679 13.508 6.154 1.00 65.44 336 TYR A C 1
ATOM 2808 O O . TYR A 1 336 ? 0.708 13.091 6.783 1.00 65.44 336 TYR A O 1
ATOM 2816 N N . LYS A 1 337 ? 1.743 14.752 5.673 1.00 69.00 337 LYS A N 1
ATOM 2817 C CA . LYS A 1 337 ? 0.626 15.702 5.747 1.00 69.00 337 LYS A CA 1
ATOM 2818 C C . LYS A 1 337 ? -0.337 15.576 4.569 1.00 69.00 337 LYS A C 1
ATOM 2820 O O . LYS A 1 337 ? -1.422 16.134 4.630 1.00 69.00 337 LYS A O 1
ATOM 2825 N N . THR A 1 338 ? 0.058 14.890 3.500 1.00 71.06 338 THR A N 1
ATOM 2826 C CA . THR A 1 338 ? -0.801 14.648 2.340 1.00 71.06 338 THR A CA 1
ATOM 2827 C C . THR A 1 338 ? -1.426 13.270 2.428 1.00 71.06 338 THR A C 1
ATOM 2829 O O . THR A 1 338 ? -0.704 12.296 2.635 1.00 71.06 338 THR A O 1
ATOM 2832 N N . SER A 1 339 ? -2.732 13.196 2.198 1.00 72.88 339 SER A N 1
ATOM 2833 C CA . SER A 1 339 ? -3.450 11.932 2.070 1.00 72.88 339 SER A CA 1
ATOM 2834 C C . SER A 1 339 ? -2.811 11.030 1.001 1.00 72.88 339 SER A C 1
ATOM 2836 O O . SER A 1 339 ? -2.452 11.520 -0.082 1.00 72.88 339 SER A O 1
ATOM 2838 N N . PRO A 1 340 ? -2.607 9.731 1.293 1.00 71.00 340 PRO A N 1
ATOM 2839 C CA . PRO A 1 340 ? -2.143 8.758 0.309 1.00 71.00 340 PRO A CA 1
ATOM 2840 C C . PRO A 1 340 ? -3.272 8.287 -0.623 1.00 71.00 340 PRO A C 1
ATOM 2842 O O . PRO A 1 340 ? -2.995 7.588 -1.599 1.00 71.00 340 PRO A O 1
ATOM 2845 N N . PHE A 1 341 ? -4.523 8.660 -0.339 1.00 76.25 341 PHE A N 1
ATOM 2846 C CA . PHE A 1 341 ? -5.686 8.310 -1.144 1.00 76.25 341 PHE A CA 1
ATOM 2847 C C . PHE A 1 341 ? -5.973 9.365 -2.206 1.00 76.25 341 PHE A C 1
ATOM 2849 O O . PHE A 1 341 ? -5.620 10.540 -2.059 1.00 76.25 341 PHE A O 1
ATOM 2856 N N . ILE A 1 342 ? -6.580 8.923 -3.302 1.00 73.06 342 ILE A N 1
ATOM 2857 C CA . ILE A 1 342 ? -7.188 9.820 -4.269 1.00 73.06 342 ILE A CA 1
ATOM 2858 C C . ILE A 1 342 ? -8.512 10.281 -3.663 1.00 73.06 342 ILE A C 1
ATOM 2860 O O . ILE A 1 342 ? -9.442 9.498 -3.510 1.00 73.06 342 ILE A O 1
ATOM 2864 N N . GLU A 1 343 ? -8.551 11.544 -3.259 1.00 68.31 343 GLU A N 1
ATOM 2865 C CA . GLU A 1 343 ? -9.757 12.193 -2.756 1.00 68.31 343 GLU A CA 1
ATOM 2866 C C . GLU A 1 343 ? -10.525 12.751 -3.956 1.00 68.31 343 GLU A C 1
ATOM 2868 O O . GLU A 1 343 ? -9.982 13.548 -4.729 1.00 68.31 343 GLU A O 1
ATOM 2873 N N . ASP A 1 344 ? -11.768 12.306 -4.134 1.00 56.53 344 ASP A N 1
ATOM 2874 C CA . ASP A 1 344 ? -12.673 12.913 -5.102 1.00 56.53 344 ASP A CA 1
ATOM 2875 C C . ASP A 1 344 ? -13.045 14.306 -4.582 1.00 56.53 344 ASP A C 1
ATOM 2877 O O . ASP A 1 344 ? -13.498 14.460 -3.446 1.00 56.53 344 ASP A O 1
ATOM 2881 N N . ALA A 1 345 ? -12.831 15.336 -5.403 1.00 46.16 345 ALA A N 1
ATOM 2882 C CA . ALA A 1 345 ? -13.086 16.727 -5.020 1.00 46.16 345 ALA A CA 1
ATOM 2883 C C . ALA A 1 345 ? -14.559 16.992 -4.638 1.00 46.16 345 ALA A C 1
ATOM 2885 O O . ALA A 1 345 ? -14.835 17.963 -3.936 1.00 46.16 345 ALA A O 1
ATOM 2886 N N . ASP A 1 346 ? -15.472 16.102 -5.036 1.00 37.66 346 ASP A N 1
ATOM 2887 C CA . ASP A 1 346 ? -16.921 16.247 -4.879 1.00 37.66 346 ASP A CA 1
ATOM 2888 C C . ASP A 1 346 ? -17.490 15.535 -3.632 1.00 37.66 346 ASP A C 1
ATOM 2890 O O . ASP A 1 346 ? -18.676 15.646 -3.337 1.00 37.66 346 ASP A O 1
ATOM 2894 N N . LEU A 1 347 ? -16.662 14.834 -2.845 1.00 37.12 347 LEU A N 1
ATOM 2895 C CA . LEU A 1 347 ? -17.103 14.108 -1.638 1.00 37.12 347 LEU A CA 1
ATOM 2896 C C . LEU A 1 347 ? -17.102 14.967 -0.356 1.00 37.12 347 LEU A C 1
ATOM 2898 O O . LEU A 1 347 ? -17.443 14.481 0.720 1.00 37.12 347 LEU A O 1
ATOM 2902 N N . HIS A 1 348 ? -16.748 16.252 -0.466 1.00 32.22 348 HIS A N 1
ATOM 2903 C CA . HIS A 1 348 ? -16.807 17.231 0.629 1.00 32.22 348 HIS A CA 1
ATOM 2904 C C . HIS A 1 348 ? -17.932 18.269 0.479 1.00 32.22 348 HIS A C 1
ATOM 2906 O O . HIS A 1 348 ? -17.966 19.235 1.240 1.00 32.22 348 HIS A O 1
ATOM 2912 N N . SER A 1 349 ? -18.860 18.081 -0.464 1.00 26.98 349 SER A N 1
ATOM 2913 C CA . SER A 1 349 ? -20.058 18.921 -0.612 1.00 26.98 349 SER A CA 1
ATOM 2914 C C . SER A 1 349 ? -21.347 18.191 -0.224 1.00 26.98 349 SER A C 1
ATOM 2916 O O . SER A 1 349 ? -22.321 18.239 -0.975 1.00 26.98 349 SER A O 1
ATOM 2918 N N . ILE A 1 350 ? -21.348 17.512 0.928 1.00 28.58 350 ILE A N 1
ATOM 2919 C CA . ILE A 1 350 ? -22.571 17.103 1.639 1.00 28.58 350 ILE A CA 1
ATOM 2920 C C . ILE A 1 350 ? -22.408 17.416 3.123 1.00 28.58 350 ILE A C 1
ATOM 2922 O O . ILE A 1 350 ? -21.378 16.991 3.697 1.00 28.58 350 ILE A O 1
#